Protein AF-A0A484MNQ0-F1 (afdb_monomer)

Sequence (254 aa):
MGDMEEGANVQRPPLLRGHNYNFWKGRMRAFLKSLGGGVWRSVETGWTEPRKYSDDLTTSRIKPFEEYSRTEVTAAEFNDKALNAIFGAVDSTQYKLISNCDNAKEAWDILEVTHEGDEKAARLNEPIPENKLVLKVLRSLPKEYEMDVKAIRRSHNIKNMTLDALMGILESIELDMVEDNKRRKPDKQIAFPSTEVEDDGEHDWSLDEDFQEQLSLFTRQFKKQWIQKRSNQRHEGTSKGLPSKDAKYKETHR

Radius of gyration: 35.86 Å; Cα contacts (8 Å, |Δi|>4): 147; chains: 1; bounding box: 82×78×106 Å

Structure (mmCIF, N/CA/C/O backbone):
data_AF-A0A484MNQ0-F1
#
_entry.id   AF-A0A484MNQ0-F1
#
loop_
_atom_site.group_PDB
_atom_site.id
_atom_site.type_symbol
_atom_site.label_atom_id
_atom_site.label_alt_id
_atom_site.label_comp_id
_atom_site.label_asym_id
_atom_site.label_entity_id
_atom_site.label_seq_id
_atom_site.pdbx_PDB_ins_code
_atom_site.Cartn_x
_atom_site.Cartn_y
_atom_site.Cartn_z
_atom_site.occupancy
_atom_site.B_iso_or_equiv
_atom_site.auth_seq_id
_atom_site.auth_comp_id
_atom_site.auth_asym_id
_atom_site.auth_atom_id
_atom_site.pdbx_PDB_model_num
ATOM 1 N N . MET A 1 1 ? 0.602 23.975 -19.319 1.00 36.00 1 ME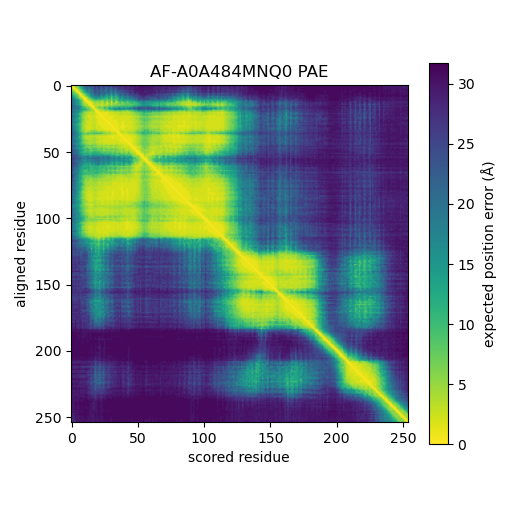T A N 1
ATOM 2 C CA . MET A 1 1 ? 0.038 24.255 -17.984 1.00 36.00 1 MET A CA 1
ATOM 3 C C . MET A 1 1 ? 0.804 23.374 -17.027 1.00 36.00 1 MET A C 1
ATOM 5 O O . MET A 1 1 ? 0.716 22.167 -17.170 1.00 36.00 1 MET A O 1
ATOM 9 N N . GLY A 1 2 ? 1.684 23.968 -16.221 1.00 35.06 2 GLY A N 1
ATOM 10 C CA . GLY A 1 2 ? 2.485 23.218 -15.257 1.00 35.06 2 GLY A CA 1
ATOM 11 C C . GLY A 1 2 ? 1.592 22.752 -14.118 1.00 35.06 2 GLY A C 1
ATOM 12 O O . GLY A 1 2 ? 0.843 23.563 -13.571 1.00 35.06 2 GLY A O 1
ATOM 13 N N . ASP A 1 3 ? 1.652 21.460 -13.811 1.00 39.12 3 ASP A N 1
ATOM 14 C CA . ASP A 1 3 ? 1.013 20.889 -12.634 1.00 39.12 3 ASP A CA 1
ATOM 15 C C . ASP A 1 3 ? 1.635 21.539 -11.397 1.00 39.12 3 ASP A C 1
ATOM 17 O O . ASP A 1 3 ? 2.820 21.375 -11.103 1.00 39.12 3 ASP A O 1
ATOM 21 N N . MET A 1 4 ? 0.839 22.378 -10.738 1.00 43.62 4 MET A N 1
ATOM 22 C CA . MET A 1 4 ? 1.216 23.082 -9.524 1.00 43.62 4 MET A CA 1
ATOM 23 C C . MET A 1 4 ? 1.512 22.061 -8.424 1.00 43.62 4 MET A C 1
ATOM 25 O O . MET A 1 4 ? 0.668 21.222 -8.108 1.00 43.62 4 MET A O 1
ATOM 29 N N . GLU A 1 5 ? 2.699 22.169 -7.824 1.00 50.16 5 GLU A N 1
ATOM 30 C CA . GLU A 1 5 ? 2.996 21.610 -6.507 1.00 50.16 5 GLU A CA 1
ATOM 31 C C . GLU A 1 5 ? 1.992 22.182 -5.499 1.00 50.16 5 GLU A C 1
ATOM 33 O O . GLU A 1 5 ? 2.168 23.264 -4.938 1.00 50.16 5 GLU A O 1
ATOM 38 N N . GLU A 1 6 ? 0.889 21.467 -5.299 1.00 44.41 6 GLU A N 1
ATOM 39 C CA . GLU A 1 6 ? -0.086 21.796 -4.274 1.00 44.41 6 GLU A CA 1
ATOM 40 C C . GLU A 1 6 ? 0.532 21.454 -2.911 1.00 44.41 6 GLU A C 1
ATOM 42 O O . GLU A 1 6 ? 0.808 20.292 -2.584 1.00 44.41 6 GLU A O 1
ATOM 47 N N . GLY A 1 7 ? 0.813 22.498 -2.128 1.00 44.81 7 GLY A N 1
ATOM 48 C CA . GLY A 1 7 ? 1.320 22.382 -0.766 1.00 44.81 7 GLY A CA 1
ATOM 49 C C . GLY A 1 7 ? 0.477 21.402 0.051 1.00 44.81 7 GLY A C 1
ATOM 50 O O . GLY A 1 7 ? -0.751 21.398 -0.021 1.00 44.81 7 GLY A O 1
ATOM 51 N N . ALA A 1 8 ? 1.150 20.542 0.818 1.00 48.88 8 ALA A N 1
ATOM 52 C CA . ALA A 1 8 ? 0.527 19.487 1.605 1.00 48.88 8 ALA A CA 1
ATOM 53 C C . ALA A 1 8 ? -0.580 20.042 2.518 1.00 48.88 8 ALA A C 1
ATOM 55 O O . ALA A 1 8 ? -0.296 20.641 3.554 1.00 48.88 8 ALA A O 1
ATOM 56 N N . ASN A 1 9 ? -1.845 19.821 2.156 1.00 53.34 9 ASN A N 1
ATOM 57 C CA . ASN A 1 9 ? -2.961 20.118 3.040 1.00 53.34 9 ASN A CA 1
ATOM 58 C C . ASN A 1 9 ? -2.885 19.181 4.255 1.00 53.34 9 ASN A C 1
ATOM 60 O O . ASN A 1 9 ? -3.178 17.994 4.157 1.00 53.34 9 ASN A O 1
ATOM 64 N N . VAL A 1 10 ? -2.468 19.720 5.401 1.00 55.12 10 VAL A N 1
ATOM 65 C CA . VAL A 1 10 ? -2.276 18.977 6.659 1.00 55.12 10 VAL A CA 1
ATOM 66 C C . VAL A 1 10 ? -3.588 18.510 7.295 1.00 55.12 10 VAL A C 1
ATOM 68 O O . VAL A 1 10 ? -3.555 17.760 8.266 1.00 55.12 10 VAL A O 1
ATOM 71 N N . GLN A 1 11 ? -4.737 18.954 6.778 1.00 60.47 11 GLN A N 1
ATOM 72 C CA . GLN A 1 11 ? -6.053 18.622 7.323 1.00 60.47 11 GLN A CA 1
ATOM 73 C C . GLN A 1 11 ? -6.787 17.529 6.548 1.00 60.47 11 GLN A C 1
ATOM 75 O O . GLN A 1 11 ? -7.779 17.006 7.051 1.00 60.47 11 GLN A O 1
ATOM 80 N N . ARG A 1 12 ? -6.332 17.173 5.341 1.00 71.06 12 ARG A N 1
ATOM 81 C CA . ARG A 1 12 ? -6.981 16.142 4.525 1.00 71.06 12 ARG A CA 1
ATOM 82 C C . ARG A 1 12 ? -6.056 14.946 4.317 1.00 71.06 12 ARG A C 1
ATOM 84 O O . ARG A 1 12 ? -4.880 15.150 4.008 1.00 71.06 12 ARG A O 1
ATOM 91 N N . PRO A 1 13 ? -6.572 13.712 4.446 1.00 78.25 13 PRO A N 1
ATOM 92 C CA . PRO A 1 13 ? -5.785 12.529 4.145 1.00 78.25 13 PRO A CA 1
ATOM 93 C C . PRO A 1 13 ? -5.299 12.565 2.683 1.00 78.25 13 PRO A C 1
ATOM 95 O O . PRO A 1 13 ? -6.057 12.973 1.797 1.00 78.25 13 PRO A O 1
ATOM 98 N N . PRO A 1 14 ? -4.039 12.176 2.401 1.00 82.19 14 PRO A N 1
ATOM 99 C CA . PRO A 1 14 ? -3.541 12.110 1.032 1.00 82.19 14 PRO A CA 1
ATOM 100 C C . PRO A 1 14 ? -4.343 11.072 0.246 1.00 82.19 14 PRO A C 1
ATOM 102 O O . PRO A 1 14 ? -4.551 9.966 0.732 1.00 82.19 14 PRO A O 1
ATOM 105 N N . LEU A 1 15 ? -4.766 11.407 -0.972 1.00 85.25 15 LEU A N 1
ATOM 106 C CA . LEU A 1 15 ? -5.495 10.465 -1.819 1.00 85.25 15 LEU A CA 1
ATOM 107 C C . LEU A 1 15 ? -4.543 9.433 -2.437 1.00 85.25 15 LEU A C 1
ATOM 109 O O . LEU A 1 15 ? -3.526 9.799 -3.032 1.00 85.25 15 LEU A O 1
ATOM 113 N N . LEU A 1 16 ? -4.892 8.155 -2.334 1.00 83.44 16 LEU A N 1
ATOM 114 C CA . LEU A 1 16 ? -4.180 7.044 -2.947 1.00 83.44 16 LEU A CA 1
ATOM 115 C C . LEU A 1 16 ? -4.517 6.993 -4.440 1.00 83.44 16 LEU A C 1
ATOM 117 O O . LEU A 1 16 ? -5.532 6.447 -4.872 1.00 83.44 16 LEU A O 1
ATOM 121 N N . ARG A 1 17 ? -3.663 7.630 -5.247 1.00 71.00 17 ARG A N 1
ATOM 122 C CA . ARG A 1 17 ? -3.789 7.666 -6.708 1.00 71.00 17 ARG A CA 1
ATOM 123 C C . ARG A 1 17 ? -2.740 6.768 -7.363 1.00 71.00 17 ARG A C 1
ATOM 125 O O . ARG A 1 17 ? -1.565 7.120 -7.408 1.00 71.00 17 ARG A O 1
ATOM 132 N N . GLY A 1 18 ? -3.192 5.655 -7.937 1.00 68.25 18 GLY A N 1
ATOM 133 C CA . GLY A 1 18 ? -2.418 4.841 -8.876 1.00 68.25 18 GLY A CA 1
ATOM 134 C C . GLY A 1 18 ? -1.113 4.254 -8.321 1.00 68.25 18 GLY A C 1
ATOM 135 O O . GLY A 1 18 ? -1.046 3.780 -7.194 1.00 68.25 18 GLY A O 1
ATOM 136 N N . HIS A 1 19 ? -0.072 4.272 -9.155 1.00 65.38 19 HIS A N 1
ATOM 137 C CA . HIS A 1 19 ? 1.173 3.497 -9.045 1.00 65.38 19 HIS A CA 1
ATOM 138 C C . HIS A 1 19 ? 2.223 4.068 -8.069 1.00 65.38 19 HIS A C 1
ATOM 140 O O . HIS A 1 19 ? 3.414 3.831 -8.239 1.00 65.38 19 HIS A O 1
ATOM 146 N N . ASN A 1 20 ? 1.813 4.825 -7.045 1.00 79.06 20 ASN A N 1
ATOM 147 C CA . ASN A 1 20 ? 2.742 5.435 -6.086 1.00 79.06 20 ASN A CA 1
ATOM 148 C C . ASN A 1 20 ? 2.367 5.140 -4.626 1.00 79.06 20 ASN A C 1
ATOM 150 O O . ASN A 1 20 ? 2.320 6.035 -3.773 1.00 79.06 20 ASN A O 1
ATOM 154 N N . TYR A 1 21 ? 2.082 3.867 -4.348 1.00 85.00 21 TYR A N 1
ATOM 155 C CA . TYR A 1 21 ? 1.668 3.410 -3.027 1.00 85.00 21 TYR A CA 1
ATOM 156 C C . TYR A 1 21 ? 2.718 3.720 -1.958 1.00 85.00 21 TYR A C 1
ATOM 158 O O . TYR A 1 21 ? 2.367 4.265 -0.919 1.00 85.00 21 TYR A O 1
ATOM 166 N N . ASN A 1 22 ? 4.011 3.501 -2.222 1.00 85.31 22 ASN A N 1
ATOM 167 C CA . ASN A 1 22 ? 5.079 3.825 -1.263 1.00 85.31 22 ASN A CA 1
ATOM 168 C C . ASN A 1 22 ? 5.103 5.302 -0.826 1.00 85.31 22 ASN A C 1
ATOM 170 O O . ASN A 1 22 ? 5.268 5.607 0.360 1.00 85.31 22 ASN A O 1
ATOM 174 N N . PHE A 1 23 ? 4.911 6.235 -1.762 1.00 84.75 23 PHE A N 1
ATOM 175 C CA . PHE A 1 23 ? 4.846 7.661 -1.437 1.00 84.75 23 PHE A CA 1
ATOM 176 C C . PHE A 1 23 ? 3.588 8.000 -0.637 1.00 84.75 23 PHE A C 1
ATOM 178 O O . PHE A 1 23 ? 3.664 8.713 0.369 1.00 84.75 23 PHE A O 1
ATOM 185 N N . TRP A 1 24 ? 2.437 7.460 -1.052 1.00 90.69 24 TRP A N 1
ATOM 186 C CA . TRP A 1 24 ? 1.189 7.607 -0.309 1.00 90.69 24 TRP A CA 1
ATOM 187 C C . TRP A 1 24 ? 1.321 7.051 1.112 1.00 90.69 24 TRP A C 1
ATOM 189 O O . TRP A 1 24 ? 0.995 7.753 2.064 1.00 90.69 24 TRP A O 1
ATOM 199 N N . LYS A 1 25 ? 1.897 5.857 1.271 1.00 90.69 25 LYS A N 1
ATOM 200 C CA . LYS A 1 25 ? 2.130 5.170 2.547 1.00 90.69 25 LYS A CA 1
ATOM 201 C C . LYS A 1 25 ? 2.930 6.043 3.508 1.00 90.69 25 LYS A C 1
ATOM 203 O O . LYS A 1 25 ? 2.549 6.214 4.667 1.00 90.69 25 LYS A O 1
ATOM 208 N N . GLY A 1 26 ? 4.012 6.655 3.020 1.00 90.25 26 GLY A N 1
ATOM 209 C CA . GLY A 1 26 ? 4.829 7.585 3.799 1.00 90.25 26 GLY A CA 1
ATOM 210 C C . GLY A 1 26 ? 4.044 8.809 4.280 1.00 90.25 26 GLY A C 1
ATOM 211 O O . GLY A 1 26 ? 4.101 9.159 5.463 1.00 90.25 26 GLY A O 1
ATOM 212 N N . ARG A 1 27 ? 3.264 9.437 3.389 1.00 91.00 27 ARG A N 1
ATOM 213 C CA . ARG A 1 27 ? 2.448 10.617 3.726 1.00 91.00 27 ARG A CA 1
ATOM 214 C C . ARG A 1 27 ? 1.275 10.280 4.636 1.00 91.00 27 ARG A C 1
ATOM 216 O O . ARG A 1 27 ? 1.010 11.025 5.575 1.00 91.00 27 ARG A O 1
ATOM 223 N N . MET A 1 28 ? 0.604 9.159 4.395 1.00 93.12 28 MET A N 1
ATOM 224 C CA . MET A 1 28 ? -0.509 8.697 5.212 1.00 93.12 28 MET A CA 1
ATOM 225 C C . MET A 1 28 ? -0.046 8.379 6.630 1.00 93.12 28 MET A C 1
ATOM 227 O O . MET A 1 28 ? -0.654 8.822 7.598 1.00 93.12 28 MET A O 1
ATOM 231 N N . ARG A 1 29 ? 1.100 7.705 6.774 1.00 92.81 29 ARG A N 1
ATOM 232 C CA . ARG A 1 29 ? 1.713 7.466 8.083 1.00 92.81 29 ARG A CA 1
ATOM 233 C C . ARG A 1 29 ? 1.997 8.768 8.833 1.00 92.81 29 ARG A C 1
ATOM 235 O O . ARG A 1 29 ? 1.755 8.844 10.035 1.00 92.81 29 ARG A O 1
ATOM 242 N N . ALA A 1 30 ? 2.527 9.784 8.152 1.00 91.12 30 ALA A N 1
ATOM 243 C CA . ALA A 1 30 ? 2.771 11.089 8.763 1.00 91.12 30 ALA A CA 1
ATOM 244 C C . ALA A 1 30 ? 1.461 11.770 9.202 1.00 91.12 30 ALA A C 1
ATOM 246 O O . ALA A 1 30 ? 1.395 12.294 10.312 1.00 91.12 30 ALA A O 1
ATOM 247 N N . PHE A 1 31 ? 0.417 11.691 8.373 1.00 91.81 31 PHE A N 1
ATOM 248 C CA . PHE A 1 31 ? -0.915 12.222 8.669 1.00 91.81 31 PHE A CA 1
ATOM 249 C C . PHE A 1 31 ? -1.577 11.519 9.867 1.00 91.81 31 PHE A C 1
ATOM 251 O O . PHE A 1 31 ? -2.026 12.168 10.805 1.00 91.81 31 PHE A O 1
ATOM 258 N N . LEU A 1 32 ? -1.565 10.185 9.918 1.00 93.12 32 LEU A N 1
ATOM 259 C CA . LEU A 1 32 ? -2.114 9.431 11.052 1.00 93.12 32 LEU A CA 1
ATOM 260 C C . LEU A 1 32 ? -1.386 9.756 12.362 1.00 93.12 32 LEU A C 1
ATOM 262 O O . LEU A 1 32 ? -2.015 9.897 13.408 1.00 93.12 32 LEU A O 1
ATOM 266 N N . LYS A 1 33 ? -0.061 9.946 12.311 1.00 91.75 33 LYS A N 1
ATOM 267 C CA . LYS A 1 33 ? 0.720 10.387 13.475 1.00 91.75 33 LYS A CA 1
ATOM 268 C C . LYS A 1 33 ? 0.359 11.803 13.927 1.00 91.75 33 LYS A C 1
ATOM 270 O O . LYS A 1 33 ? 0.401 12.056 15.130 1.00 91.75 33 LYS A O 1
ATOM 275 N N . SER A 1 34 ? -0.003 12.708 13.013 1.00 91.69 34 SER A N 1
ATOM 276 C CA . SER A 1 34 ? -0.433 14.063 13.382 1.00 91.69 34 SER A CA 1
ATOM 277 C C . SER A 1 34 ? -1.840 14.102 13.986 1.00 91.69 34 SER A C 1
ATOM 279 O O . SER A 1 34 ? -2.126 15.008 14.762 1.00 91.69 34 SER A O 1
ATOM 281 N N . LEU A 1 35 ? -2.695 13.112 13.701 1.00 89.38 35 LEU A N 1
ATOM 282 C CA . LEU A 1 35 ? -4.009 12.955 14.344 1.00 89.38 35 LEU A CA 1
ATOM 283 C C . LEU A 1 35 ? -3.927 12.443 15.795 1.00 89.38 35 LEU A C 1
ATOM 285 O O . LEU A 1 35 ? -4.877 12.606 16.563 1.00 89.38 35 LEU A O 1
ATOM 289 N N . GLY A 1 36 ? -2.802 11.837 16.183 1.00 89.69 36 GLY A N 1
ATOM 290 C CA . GLY A 1 36 ? -2.518 11.420 17.554 1.00 89.69 36 GLY A CA 1
ATOM 291 C C . GLY A 1 36 ? -1.616 10.190 17.622 1.00 89.69 36 GLY A C 1
ATOM 292 O O . GLY A 1 36 ? -1.721 9.274 16.809 1.00 89.69 36 GLY A O 1
ATOM 293 N N . GLY A 1 37 ? -0.751 10.121 18.639 1.00 85.31 37 GLY A N 1
ATOM 294 C CA . GLY A 1 37 ? 0.197 9.008 18.794 1.00 85.31 37 GLY A CA 1
ATOM 295 C C . GLY A 1 37 ? -0.465 7.626 18.887 1.00 85.31 37 GLY A C 1
ATOM 296 O O . GLY A 1 37 ? 0.104 6.641 18.420 1.00 85.31 37 GLY A O 1
ATOM 297 N N . GLY A 1 38 ? -1.684 7.556 19.434 1.00 89.56 38 GLY A N 1
ATOM 298 C CA . GLY A 1 38 ? -2.468 6.323 19.505 1.00 89.56 38 GLY A CA 1
ATOM 299 C C . GLY A 1 38 ? -3.152 5.915 18.196 1.00 89.56 38 GLY A C 1
ATOM 300 O O . GLY A 1 38 ? -3.419 4.734 18.011 1.00 89.56 38 GLY A O 1
ATOM 301 N N . VAL A 1 39 ? -3.363 6.853 17.264 1.00 94.12 39 VAL A N 1
ATOM 302 C CA . VAL A 1 39 ? -4.021 6.608 15.966 1.00 94.12 39 VAL A CA 1
ATOM 303 C C . VAL A 1 39 ? -3.115 5.801 15.037 1.00 94.12 39 VAL A C 1
ATOM 305 O O . VAL A 1 39 ? -3.539 4.825 14.441 1.00 94.12 39 VAL A O 1
ATOM 308 N N . TRP A 1 40 ? -1.829 6.147 14.933 1.00 94.81 40 TRP A N 1
ATOM 309 C CA . TRP A 1 40 ? -0.890 5.300 14.183 1.00 94.81 40 TRP A CA 1
ATOM 310 C C . TRP A 1 40 ? -0.653 3.955 14.886 1.00 94.81 40 TRP A C 1
ATOM 312 O O . TRP A 1 40 ? -0.489 2.928 14.232 1.00 94.81 40 TRP A O 1
ATOM 322 N N . ARG A 1 41 ? -0.666 3.944 16.227 1.00 92.94 41 ARG A N 1
ATOM 323 C CA . ARG A 1 41 ? -0.464 2.713 16.997 1.00 92.94 41 ARG A CA 1
ATOM 324 C C . ARG A 1 41 ? -1.581 1.696 16.756 1.00 92.94 41 ARG A C 1
ATOM 326 O O . ARG A 1 41 ? -1.259 0.519 16.657 1.00 92.94 41 ARG A O 1
ATOM 333 N N . SER A 1 42 ? -2.839 2.128 16.629 1.00 93.94 42 SER A N 1
ATOM 334 C CA . SER A 1 42 ? -3.963 1.226 16.334 1.00 93.94 42 SER A CA 1
ATOM 335 C C . SER A 1 42 ? -3.818 0.545 14.970 1.00 93.94 42 SER A C 1
ATOM 337 O O . SER A 1 42 ? -4.158 -0.626 14.854 1.00 93.94 42 SER A O 1
ATOM 339 N N . VAL A 1 43 ? -3.221 1.212 13.977 1.00 94.44 43 VAL A N 1
ATOM 340 C CA . VAL A 1 43 ? -2.887 0.598 12.678 1.00 94.44 43 VAL A CA 1
ATOM 341 C C . VAL A 1 43 ? -1.769 -0.444 12.814 1.00 94.44 43 VAL A C 1
ATOM 343 O O . VAL A 1 43 ? -1.825 -1.491 12.184 1.00 94.44 43 VAL A O 1
ATOM 346 N N . GLU A 1 44 ? -0.765 -0.216 13.668 1.00 91.56 44 GLU A N 1
ATOM 347 C CA . GLU A 1 44 ? 0.336 -1.175 13.866 1.00 91.56 44 GLU A CA 1
ATOM 348 C C . GLU A 1 44 ? -0.087 -2.407 14.683 1.00 91.56 44 GLU A C 1
ATOM 350 O O . GLU A 1 44 ? 0.223 -3.550 14.328 1.00 91.56 44 GLU A O 1
ATOM 355 N N . THR A 1 45 ? -0.772 -2.198 15.808 1.00 91.31 45 THR A N 1
ATOM 356 C CA . THR A 1 45 ? -1.133 -3.284 16.732 1.00 91.31 45 THR A CA 1
ATOM 357 C C . THR A 1 45 ? -2.447 -3.950 16.359 1.00 91.31 45 THR A C 1
ATOM 359 O O . THR A 1 45 ? -2.619 -5.135 16.631 1.00 91.31 45 THR A O 1
ATOM 362 N N . GLY A 1 46 ? -3.332 -3.221 15.684 1.00 89.75 46 GLY A N 1
ATOM 363 C CA . GLY A 1 46 ? -4.729 -3.586 15.520 1.00 89.75 46 GLY A CA 1
ATOM 364 C C . GLY A 1 46 ? -5.537 -3.186 16.745 1.00 89.75 46 GLY A C 1
ATOM 365 O O . GLY A 1 46 ? -5.020 -3.127 17.866 1.00 89.75 46 GLY A O 1
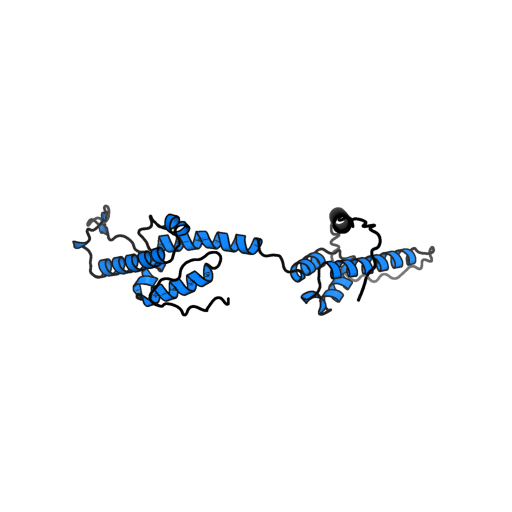ATOM 366 N N . TRP A 1 47 ? -6.812 -2.909 16.513 1.00 93.38 47 TRP A N 1
ATOM 367 C CA . TRP A 1 47 ? -7.808 -2.819 17.567 1.00 93.38 47 TRP A CA 1
ATOM 368 C C . TRP A 1 47 ? -8.598 -4.122 17.641 1.00 93.38 47 TRP A C 1
ATOM 370 O O . TRP A 1 47 ? -8.861 -4.767 16.627 1.00 93.38 47 TRP A O 1
ATOM 380 N N . THR A 1 48 ? -8.962 -4.510 18.858 1.00 88.38 48 THR A N 1
ATOM 381 C CA . THR A 1 48 ? -9.813 -5.668 19.113 1.00 88.38 48 THR A CA 1
ATOM 382 C C . THR A 1 48 ? -10.967 -5.243 19.991 1.00 88.38 48 THR A C 1
ATOM 384 O O . THR A 1 48 ? -10.757 -4.555 20.994 1.00 88.38 48 THR A O 1
ATOM 387 N N . GLU A 1 49 ? -12.158 -5.709 19.646 1.00 87.62 49 GLU A N 1
ATOM 388 C CA . GLU A 1 49 ? -13.361 -5.429 20.409 1.00 87.62 49 GLU A CA 1
ATOM 389 C C . GLU A 1 49 ? -13.220 -5.913 21.867 1.00 87.62 49 GLU A C 1
ATOM 391 O O . GLU A 1 49 ? -12.901 -7.088 22.098 1.00 87.62 49 GLU A O 1
ATOM 396 N N . PRO A 1 50 ? -13.419 -5.026 22.863 1.00 90.06 50 PRO A N 1
ATOM 397 C CA . PRO A 1 50 ? -13.342 -5.378 24.273 1.00 90.06 50 PRO A CA 1
ATOM 398 C C . PRO A 1 50 ? -14.261 -6.541 24.655 1.00 90.06 50 PRO A C 1
ATOM 400 O O . PRO A 1 50 ? -15.457 -6.559 24.356 1.00 90.06 50 PRO A O 1
ATOM 403 N N . ARG A 1 51 ? -13.701 -7.515 25.379 1.00 90.06 51 ARG A N 1
ATOM 404 C CA . ARG A 1 51 ? -14.416 -8.714 25.830 1.00 90.06 51 ARG A CA 1
ATOM 405 C C . ARG A 1 51 ? -14.364 -8.861 27.335 1.00 90.06 51 ARG A C 1
ATOM 407 O O . ARG A 1 51 ? -13.354 -8.581 27.976 1.00 90.06 51 ARG A O 1
ATOM 414 N N . LYS A 1 52 ? -15.465 -9.363 27.883 1.00 85.25 52 LYS A N 1
ATOM 415 C CA . LYS A 1 52 ? -15.562 -9.782 29.276 1.00 85.25 52 LYS A CA 1
ATOM 416 C C . LYS A 1 52 ? -15.523 -11.299 29.332 1.00 85.25 52 LYS A C 1
ATOM 418 O O . LYS A 1 52 ? -16.280 -11.957 28.617 1.00 85.25 52 LYS A O 1
ATOM 423 N N . TYR A 1 53 ? -14.649 -11.824 30.176 1.00 86.31 53 TYR A N 1
ATOM 424 C CA . TYR A 1 53 ? -14.507 -13.254 30.417 1.00 86.31 53 TYR A CA 1
ATOM 425 C C . TYR A 1 53 ? -15.255 -13.638 31.692 1.00 86.31 53 TYR A C 1
ATOM 427 O O . TYR A 1 53 ? -15.367 -12.824 32.612 1.00 86.31 53 TYR A O 1
ATOM 435 N N . SER A 1 54 ? -15.799 -14.851 31.721 1.00 82.69 54 SER A N 1
ATOM 436 C CA . SER A 1 54 ? -16.296 -15.474 32.948 1.00 82.69 54 SER A CA 1
ATOM 437 C C . SER A 1 54 ? -15.147 -15.737 33.929 1.00 82.69 54 SER A C 1
ATOM 439 O O . SER A 1 54 ? -13.983 -15.777 33.528 1.00 82.69 54 SER A O 1
ATOM 441 N N . ASP A 1 55 ? -15.465 -15.925 35.213 1.00 79.38 55 ASP A N 1
ATOM 442 C CA . ASP A 1 55 ? -14.465 -16.147 36.273 1.00 79.38 55 ASP A CA 1
ATOM 443 C C . ASP A 1 55 ? -13.581 -17.384 36.015 1.00 79.38 55 ASP A C 1
ATOM 445 O O . ASP A 1 55 ? -12.432 -17.437 36.448 1.00 79.38 55 ASP A O 1
ATOM 449 N N . ASP A 1 56 ? -14.099 -18.364 35.273 1.00 81.56 56 ASP A N 1
ATOM 450 C CA . ASP A 1 56 ? -13.401 -19.577 34.840 1.00 81.56 56 ASP A CA 1
ATOM 451 C C . ASP A 1 56 ? -12.680 -19.432 33.480 1.00 81.56 56 ASP A C 1
ATOM 453 O O . ASP A 1 56 ? -12.073 -20.391 33.008 1.00 81.56 56 ASP A O 1
ATOM 457 N N . LEU A 1 57 ? -12.738 -18.252 32.844 1.00 79.81 57 LEU A N 1
ATOM 458 C CA . LEU A 1 57 ? -12.163 -17.918 31.528 1.00 79.81 57 LEU A CA 1
ATOM 459 C C . LEU A 1 57 ? -12.650 -18.789 30.351 1.00 79.81 57 LEU A C 1
ATOM 461 O O . LEU A 1 57 ? -12.114 -18.679 29.248 1.00 79.81 57 LEU A O 1
ATOM 465 N N . THR A 1 58 ? -13.674 -19.626 30.541 1.00 74.62 58 THR A N 1
ATOM 466 C CA . THR A 1 58 ? -14.153 -20.559 29.504 1.00 74.62 58 THR A CA 1
ATOM 467 C C . THR A 1 58 ? -15.063 -19.891 28.480 1.00 74.62 58 THR A C 1
ATOM 469 O O . THR A 1 58 ? -15.119 -20.311 27.325 1.00 74.62 58 THR A O 1
ATOM 472 N N . THR A 1 59 ? -15.770 -18.835 28.887 1.00 78.06 59 THR A N 1
ATOM 473 C CA . THR A 1 59 ? -16.758 -18.149 28.058 1.00 78.06 59 THR A CA 1
ATOM 474 C C . THR A 1 59 ? -16.443 -16.659 28.004 1.00 78.06 59 THR A C 1
ATOM 476 O O . THR A 1 59 ? -16.114 -16.035 29.012 1.00 78.06 59 THR A O 1
ATOM 479 N N . SER A 1 60 ? -16.552 -16.062 26.815 1.00 86.31 60 SER A N 1
ATOM 480 C CA . SER A 1 60 ? -16.411 -14.614 26.638 1.00 86.31 60 SER A CA 1
ATOM 481 C C . SER A 1 60 ? -17.646 -14.028 25.975 1.00 86.31 60 SER A C 1
ATOM 483 O O . SER A 1 60 ? -18.256 -14.661 25.112 1.00 86.31 60 SER A O 1
ATOM 485 N N . ARG A 1 61 ? -17.999 -12.804 26.366 1.00 88.31 61 ARG A N 1
ATOM 486 C CA . ARG A 1 61 ? -18.993 -11.985 25.668 1.00 88.31 61 ARG A CA 1
ATOM 487 C C . ARG A 1 61 ? -18.374 -10.665 25.237 1.00 88.31 61 ARG A C 1
ATOM 489 O O . ARG A 1 61 ? -17.497 -10.137 25.927 1.00 88.31 61 ARG A O 1
ATOM 496 N N . ILE A 1 62 ? -18.866 -10.126 24.127 1.00 87.62 62 ILE A N 1
ATOM 497 C CA . ILE A 1 62 ? -18.571 -8.752 23.726 1.00 87.62 62 ILE A CA 1
ATOM 498 C C . ILE A 1 62 ? -19.124 -7.825 24.802 1.00 87.62 62 ILE A C 1
ATOM 500 O O . ILE A 1 62 ? -20.233 -8.007 25.314 1.00 87.62 62 ILE A O 1
ATOM 504 N N . LYS A 1 63 ? -18.290 -6.881 25.207 1.00 87.81 63 LYS A N 1
ATOM 505 C CA . LYS A 1 63 ? -18.625 -5.905 26.225 1.00 87.81 63 LYS A CA 1
ATOM 506 C C . LYS A 1 63 ? -19.478 -4.806 25.570 1.00 87.81 63 LYS A C 1
ATOM 508 O O . LYS A 1 63 ? -19.135 -4.375 24.476 1.00 87.81 63 LYS A O 1
ATOM 513 N N . PRO A 1 64 ? -20.587 -4.354 26.175 1.00 87.88 64 PRO A N 1
ATOM 514 C CA . PRO A 1 64 ? -21.286 -3.175 25.676 1.00 87.88 64 PRO A CA 1
ATOM 515 C C . PRO A 1 64 ? -20.455 -1.918 25.970 1.00 87.88 64 PRO A C 1
ATOM 517 O O . PRO A 1 64 ? -19.664 -1.904 26.921 1.00 87.88 64 PRO A O 1
ATOM 520 N N . PHE A 1 65 ? -20.638 -0.868 25.167 1.00 83.69 65 PHE A N 1
ATOM 521 C CA . PHE A 1 65 ? -19.848 0.366 25.246 1.00 83.69 65 PHE A CA 1
ATOM 522 C C . PHE A 1 65 ? -19.862 0.992 26.651 1.00 83.69 65 PHE A C 1
ATOM 524 O O . PHE A 1 65 ? -18.840 1.476 27.127 1.00 83.69 65 PHE A O 1
ATOM 531 N N . GLU A 1 66 ? -20.987 0.914 27.362 1.00 89.12 66 GLU A N 1
ATOM 532 C CA . GLU A 1 66 ? -21.167 1.461 28.711 1.00 89.12 66 GLU A CA 1
ATOM 533 C C . GLU A 1 66 ? -20.264 0.799 29.756 1.00 89.12 66 GLU A C 1
ATOM 535 O O . GLU A 1 66 ? -19.937 1.409 30.773 1.00 89.12 66 GLU A O 1
ATOM 540 N N . GLU A 1 67 ? -19.853 -0.451 29.529 1.00 88.38 67 GLU A N 1
ATOM 541 C CA . GLU A 1 67 ? -18.943 -1.139 30.438 1.00 88.38 67 GLU A CA 1
ATOM 542 C C . GLU A 1 67 ? -17.470 -0.773 30.140 1.00 88.38 67 GLU A C 1
ATOM 544 O O . GLU A 1 67 ? -16.594 -1.131 30.936 1.00 88.38 67 GLU A O 1
ATOM 549 N N . TYR A 1 68 ? -17.149 -0.124 29.008 1.00 89.50 68 TYR A N 1
ATOM 550 C CA . TYR A 1 68 ? -15.765 0.100 28.575 1.00 89.50 68 TYR A CA 1
ATOM 551 C C . TYR A 1 68 ? -14.977 0.904 29.613 1.00 89.50 68 TYR A C 1
ATOM 553 O O . TYR A 1 68 ? -15.401 1.936 30.129 1.00 89.50 68 TYR A O 1
ATOM 561 N N . SER A 1 69 ? -13.769 0.432 29.899 1.00 91.06 69 SER A N 1
ATOM 562 C CA . SER A 1 69 ? -12.783 1.205 30.640 1.00 91.06 69 SER A CA 1
ATOM 563 C C . SER A 1 69 ? -12.330 2.401 29.805 1.00 91.06 69 SER A C 1
ATOM 565 O O . SER A 1 69 ? -12.357 2.383 28.574 1.00 91.06 69 SER A O 1
ATOM 567 N N . ARG A 1 70 ? -11.821 3.439 30.470 1.00 88.94 70 ARG A N 1
ATOM 568 C CA . ARG A 1 70 ? -11.318 4.640 29.789 1.00 88.94 70 ARG A CA 1
ATOM 569 C C . ARG A 1 70 ? -10.257 4.325 28.726 1.00 88.94 70 ARG A C 1
ATOM 571 O O . ARG A 1 70 ? -10.214 4.982 27.690 1.00 88.94 70 ARG A O 1
ATOM 578 N N . THR A 1 71 ? -9.414 3.323 28.969 1.00 89.88 71 THR A N 1
ATOM 579 C CA . THR A 1 71 ? -8.391 2.867 28.019 1.00 89.88 71 THR A CA 1
ATOM 580 C C . THR A 1 71 ? -8.991 2.152 26.811 1.00 89.88 71 THR A C 1
ATOM 582 O O . THR A 1 71 ? -8.528 2.384 25.700 1.00 89.88 71 THR A O 1
ATOM 585 N N . GLU A 1 72 ? -10.033 1.338 27.004 1.00 92.00 72 GLU A N 1
ATOM 586 C CA . GLU A 1 72 ? -10.751 0.654 25.916 1.00 92.00 72 GLU A CA 1
ATOM 587 C C . GLU A 1 72 ? -11.497 1.653 25.023 1.00 92.00 72 GLU A C 1
ATOM 589 O O . GLU A 1 72 ? -11.383 1.571 23.802 1.00 92.00 72 GLU A O 1
ATOM 594 N N . VAL A 1 73 ? -12.173 2.645 25.620 1.00 91.50 73 VAL A N 1
ATOM 595 C CA . VAL A 1 73 ? -12.811 3.749 24.877 1.00 91.50 73 VAL A CA 1
ATOM 596 C C . VAL A 1 73 ? -11.774 4.494 24.041 1.00 91.50 73 VAL A C 1
ATOM 598 O O . VAL A 1 73 ? -11.942 4.659 22.839 1.00 91.50 73 VAL A O 1
ATOM 601 N N . THR A 1 74 ? -10.657 4.881 24.659 1.00 92.31 74 THR A N 1
ATOM 602 C CA . THR A 1 74 ? -9.590 5.621 23.970 1.00 92.31 74 THR A CA 1
ATOM 603 C C . THR A 1 74 ? -8.987 4.802 22.816 1.00 92.31 74 THR A C 1
ATOM 605 O O . THR A 1 74 ? -8.678 5.351 21.760 1.00 92.31 74 THR A O 1
ATOM 608 N N . ALA A 1 75 ? -8.830 3.483 22.984 1.00 92.44 75 ALA A N 1
ATOM 609 C CA . ALA A 1 75 ? -8.334 2.597 21.932 1.00 92.44 75 ALA A CA 1
ATOM 610 C C . ALA A 1 75 ? -9.318 2.471 20.756 1.00 92.44 75 ALA A C 1
ATOM 612 O O . ALA A 1 75 ? -8.877 2.508 19.607 1.00 92.44 75 ALA A O 1
ATOM 613 N N . ALA A 1 76 ? -10.622 2.365 21.034 1.00 92.75 76 ALA A N 1
ATOM 614 C CA . ALA A 1 76 ? -11.665 2.370 20.007 1.00 92.75 76 ALA A CA 1
ATOM 615 C C . ALA A 1 76 ? -11.679 3.701 19.238 1.00 92.75 76 ALA A C 1
ATOM 617 O O . ALA A 1 76 ? -11.583 3.706 18.016 1.00 92.75 76 ALA A O 1
ATOM 618 N N . GLU A 1 77 ? -11.625 4.839 19.938 1.00 93.62 77 GLU A N 1
ATOM 619 C CA . GLU A 1 77 ? -11.555 6.158 19.294 1.00 93.62 77 GLU A CA 1
ATOM 620 C C . GLU A 1 77 ? -10.334 6.312 18.372 1.00 93.62 77 GLU A C 1
ATOM 622 O O . GLU A 1 77 ? -10.406 6.962 17.326 1.00 93.62 77 GLU A O 1
ATOM 627 N N . PHE A 1 78 ? -9.181 5.757 18.758 1.00 95.00 78 PHE A N 1
ATOM 628 C CA . PHE A 1 78 ? -7.989 5.778 17.913 1.00 95.00 78 PHE A CA 1
ATOM 629 C C . PHE A 1 78 ? -8.128 4.893 16.676 1.00 95.00 78 PHE A C 1
ATOM 631 O O . PHE A 1 78 ? -7.624 5.270 15.616 1.00 95.00 78 PHE A O 1
ATOM 638 N N . ASN A 1 79 ? -8.792 3.742 16.793 1.00 95.44 79 ASN A N 1
ATOM 639 C CA . ASN A 1 79 ? -9.135 2.906 15.648 1.00 95.44 79 ASN A CA 1
ATOM 640 C C . ASN A 1 79 ? -10.066 3.647 14.687 1.00 95.44 79 ASN A C 1
ATOM 642 O O . ASN A 1 79 ? -9.731 3.785 13.516 1.00 95.44 79 ASN A O 1
ATOM 646 N N . ASP A 1 80 ? -11.158 4.216 15.194 1.00 94.75 80 ASP A N 1
ATOM 647 C CA . ASP A 1 80 ? -12.167 4.894 14.375 1.00 94.75 80 ASP A CA 1
ATOM 648 C C . ASP A 1 80 ? -11.579 6.103 13.639 1.00 94.75 80 ASP A C 1
ATOM 650 O O . ASP A 1 80 ? -11.835 6.317 12.452 1.00 94.75 80 ASP A O 1
ATOM 654 N N . LYS A 1 81 ? -10.711 6.874 14.310 1.00 94.69 81 LYS A N 1
ATOM 655 C CA . LYS A 1 81 ? -9.970 7.980 13.681 1.00 94.69 81 LYS A CA 1
ATOM 656 C C . LYS A 1 81 ? -9.054 7.495 12.562 1.00 94.69 81 LYS A C 1
ATOM 658 O O . LYS A 1 81 ? -8.984 8.149 11.521 1.00 94.69 81 LYS A O 1
ATOM 663 N N . ALA A 1 82 ? -8.347 6.385 12.772 1.00 95.56 82 ALA A N 1
ATOM 664 C CA . ALA A 1 82 ? -7.463 5.817 11.762 1.00 95.56 82 ALA A CA 1
ATOM 665 C C . ALA A 1 82 ? -8.259 5.278 10.567 1.00 95.56 82 ALA A C 1
ATOM 667 O O . ALA A 1 82 ? -7.942 5.603 9.425 1.00 95.56 82 ALA A O 1
ATOM 668 N N . LEU A 1 83 ? -9.325 4.525 10.831 1.00 94.38 83 LEU A N 1
ATOM 669 C CA . LEU A 1 83 ? -10.193 3.927 9.823 1.00 94.38 83 LEU A CA 1
ATOM 670 C C . LEU A 1 83 ? -10.861 5.003 8.959 1.00 94.38 83 LEU A C 1
ATOM 672 O O . LEU A 1 83 ? -10.776 4.955 7.736 1.00 94.38 83 LEU A O 1
ATOM 676 N N . ASN A 1 84 ? -11.419 6.044 9.584 1.00 93.88 84 ASN A N 1
ATOM 677 C CA . ASN A 1 84 ? -12.003 7.180 8.873 1.00 93.88 84 ASN A CA 1
ATOM 678 C C . ASN A 1 84 ? -10.968 7.924 8.010 1.00 93.88 84 ASN A C 1
ATOM 680 O O . ASN A 1 84 ? -11.260 8.311 6.878 1.00 93.88 84 ASN A O 1
ATOM 684 N N . ALA A 1 85 ? -9.744 8.108 8.515 1.00 93.62 85 ALA A N 1
ATOM 685 C CA . ALA A 1 85 ? -8.667 8.717 7.740 1.00 93.62 85 ALA A CA 1
ATOM 686 C C . ALA A 1 85 ? -8.279 7.863 6.524 1.00 93.62 85 ALA A C 1
ATOM 688 O O . ALA A 1 85 ? -8.102 8.418 5.443 1.00 93.62 85 ALA A O 1
ATOM 689 N N . ILE A 1 86 ? -8.188 6.537 6.680 1.00 93.56 86 ILE A N 1
ATOM 690 C CA . ILE A 1 86 ? -7.898 5.599 5.587 1.00 93.56 86 ILE A CA 1
ATOM 691 C C . ILE A 1 86 ? -9.044 5.597 4.565 1.00 93.56 86 ILE A C 1
ATOM 693 O O . ILE A 1 86 ? -8.791 5.726 3.372 1.00 93.56 86 ILE A O 1
ATOM 697 N N . PHE A 1 87 ? -10.302 5.540 5.003 1.00 92.88 87 PHE A N 1
ATOM 698 C CA . PHE A 1 87 ? -11.471 5.582 4.117 1.00 92.88 87 PHE A CA 1
ATOM 699 C C . PHE A 1 87 ? -11.565 6.889 3.327 1.00 92.88 87 PHE A C 1
ATOM 701 O O . PHE A 1 87 ? -11.875 6.871 2.139 1.00 92.88 87 PHE A O 1
ATOM 708 N N . GLY A 1 88 ? -11.239 8.021 3.953 1.00 90.56 88 GLY A N 1
ATOM 709 C CA . GLY A 1 88 ? -11.183 9.319 3.276 1.00 90.56 88 GLY A CA 1
ATOM 710 C C . GLY A 1 88 ? -9.999 9.480 2.316 1.00 90.56 88 GLY A C 1
ATOM 711 O O . GLY A 1 88 ? -9.947 10.452 1.563 1.00 90.56 88 GLY A O 1
ATOM 712 N N . ALA A 1 89 ? -9.039 8.558 2.352 1.00 90.31 89 ALA A N 1
ATOM 713 C CA . ALA A 1 89 ? -7.819 8.597 1.558 1.00 90.31 89 ALA A CA 1
ATOM 714 C C . ALA A 1 89 ? -7.866 7.752 0.293 1.00 90.31 89 ALA A C 1
ATOM 716 O O . ALA A 1 89 ? -6.959 7.845 -0.530 1.00 90.31 89 ALA A O 1
ATOM 717 N N . VAL A 1 90 ? -8.858 6.886 0.163 1.00 90.50 90 VAL A N 1
ATOM 718 C CA . VAL A 1 90 ? -8.945 5.925 -0.930 1.00 90.50 90 VAL A CA 1
ATOM 719 C C . VAL A 1 90 ? -9.988 6.361 -1.947 1.00 90.50 90 VAL A C 1
ATOM 721 O O . VAL A 1 90 ? -10.912 7.118 -1.644 1.00 90.50 90 VAL A O 1
ATOM 724 N N . ASP A 1 91 ? -9.830 5.910 -3.186 1.00 88.88 91 ASP A N 1
ATOM 725 C CA . ASP A 1 91 ? -10.846 6.109 -4.214 1.00 88.88 91 ASP A CA 1
ATOM 726 C C . ASP A 1 91 ? -11.979 5.070 -4.083 1.00 88.88 91 ASP A C 1
ATOM 728 O O . ASP A 1 91 ? -11.938 4.160 -3.257 1.00 88.88 91 ASP A O 1
ATOM 732 N N . SER A 1 92 ? -13.011 5.173 -4.924 1.00 88.00 92 SER A N 1
ATOM 733 C CA . SER A 1 92 ? -14.151 4.248 -4.862 1.00 88.00 92 SER A CA 1
ATOM 734 C C . SER A 1 92 ? -13.764 2.786 -5.124 1.00 88.00 92 SER A C 1
ATOM 736 O O . SER A 1 92 ? -14.444 1.885 -4.631 1.00 88.00 92 SER A O 1
ATOM 738 N N . THR A 1 93 ? -12.707 2.527 -5.900 1.00 87.50 93 THR A N 1
ATOM 739 C CA . THR A 1 93 ? -12.279 1.156 -6.206 1.00 87.50 93 THR A CA 1
ATOM 740 C C . THR A 1 93 ? -11.612 0.504 -5.001 1.00 87.50 93 THR A C 1
ATOM 742 O O . THR A 1 93 ? -12.033 -0.574 -4.587 1.00 87.50 93 THR A O 1
ATOM 745 N N . GLN A 1 94 ? -10.662 1.198 -4.381 1.00 88.88 94 GLN A N 1
ATOM 746 C CA . GLN A 1 94 ? -9.968 0.756 -3.176 1.00 88.88 94 GLN A CA 1
ATOM 747 C C . GLN A 1 94 ? -10.903 0.728 -1.962 1.00 88.88 94 GLN A C 1
ATOM 749 O O . GLN A 1 94 ? -10.838 -0.202 -1.164 1.00 88.88 94 GLN A O 1
ATOM 754 N N . TYR A 1 95 ? -11.832 1.685 -1.850 1.00 90.44 95 TYR A N 1
ATOM 755 C CA . TYR A 1 95 ? -12.819 1.714 -0.767 1.00 90.44 95 TYR A CA 1
ATOM 756 C C . TYR A 1 95 ? -13.645 0.427 -0.704 1.00 90.44 95 TYR A C 1
ATOM 758 O O . TYR A 1 95 ? -13.857 -0.105 0.377 1.00 90.44 95 TYR A O 1
ATOM 766 N N . LYS A 1 96 ? -14.056 -0.131 -1.850 1.00 91.31 96 LYS A N 1
ATOM 767 C CA . LYS A 1 96 ? -14.808 -1.400 -1.894 1.00 91.31 96 LYS A CA 1
ATOM 768 C C . LYS A 1 96 ? -14.028 -2.594 -1.340 1.00 91.31 96 LYS A C 1
ATOM 770 O O . LYS A 1 96 ? -14.652 -3.565 -0.930 1.00 91.31 96 LYS A O 1
ATOM 775 N N . LEU A 1 97 ? -12.695 -2.544 -1.356 1.00 90.75 97 LEU A N 1
ATOM 776 C CA . LEU A 1 97 ? -11.852 -3.607 -0.801 1.00 90.75 97 LEU A CA 1
ATOM 777 C C . LEU A 1 97 ? -11.839 -3.565 0.726 1.00 90.75 97 LEU A C 1
ATOM 779 O O . LEU A 1 97 ? -11.784 -4.608 1.368 1.00 90.75 97 LEU A O 1
ATOM 783 N N . ILE A 1 98 ? -11.904 -2.362 1.295 1.00 92.69 98 ILE A N 1
ATOM 784 C CA . ILE A 1 98 ? -11.749 -2.128 2.733 1.00 92.69 98 ILE A CA 1
ATOM 785 C C . ILE A 1 98 ? -13.056 -1.747 3.439 1.00 92.69 98 ILE A C 1
ATOM 787 O O . ILE A 1 98 ? -13.055 -1.549 4.648 1.00 92.69 98 ILE A O 1
ATOM 791 N N . SER A 1 99 ? -14.179 -1.643 2.721 1.00 91.62 99 SER A N 1
ATOM 792 C CA . SER A 1 99 ? -15.440 -1.110 3.261 1.00 91.62 99 SER A CA 1
ATOM 793 C C . SER A 1 99 ? -16.035 -1.939 4.399 1.00 91.62 99 SER A C 1
ATOM 795 O O . SER A 1 99 ? -16.832 -1.412 5.166 1.00 91.62 99 SER A O 1
ATOM 797 N N . ASN A 1 100 ? -15.671 -3.220 4.492 1.00 91.94 100 ASN A N 1
ATOM 798 C CA . ASN A 1 100 ? -16.150 -4.142 5.526 1.00 91.94 100 ASN A CA 1
ATOM 799 C C . ASN A 1 100 ? -15.147 -4.316 6.680 1.00 91.94 100 ASN A C 1
ATOM 801 O O . ASN A 1 100 ? -15.326 -5.208 7.501 1.00 91.94 100 ASN A O 1
ATOM 805 N N . CYS A 1 101 ? -14.066 -3.532 6.709 1.00 91.06 101 CYS A N 1
ATOM 806 C CA . CYS A 1 101 ? -13.093 -3.584 7.794 1.00 91.06 101 CYS A CA 1
ATOM 807 C C . CYS A 1 101 ? -13.603 -2.778 8.990 1.00 91.06 101 CYS A C 1
ATOM 809 O O . CYS A 1 101 ? -13.882 -1.588 8.851 1.00 91.06 101 CYS A O 1
ATOM 811 N N . ASP A 1 102 ? -13.621 -3.398 10.169 1.00 89.06 102 ASP A N 1
ATOM 812 C CA . ASP A 1 102 ? -13.883 -2.717 11.448 1.00 89.06 102 ASP A CA 1
ATOM 813 C C . ASP A 1 102 ? -12.578 -2.277 12.139 1.00 89.06 102 ASP A C 1
ATOM 815 O O . ASP A 1 102 ? -12.569 -1.471 13.070 1.00 89.06 102 ASP A O 1
ATOM 819 N N . ASN A 1 103 ? -11.443 -2.798 11.668 1.00 91.94 103 ASN A N 1
ATOM 820 C CA . ASN A 1 103 ? -10.115 -2.540 12.205 1.00 91.94 103 ASN A CA 1
ATOM 821 C C . ASN A 1 103 ? -9.257 -1.779 11.188 1.00 91.94 103 ASN A C 1
ATOM 823 O O . ASN A 1 103 ? -9.068 -2.216 10.050 1.00 91.94 103 ASN A O 1
ATOM 827 N N . ALA A 1 104 ? -8.664 -0.666 11.620 1.00 94.12 104 ALA A N 1
ATOM 828 C CA . ALA A 1 104 ? -7.792 0.149 10.779 1.00 94.12 104 ALA A CA 1
ATOM 829 C C . ALA A 1 104 ? -6.545 -0.610 10.303 1.00 94.12 104 ALA A C 1
ATOM 831 O O . ALA A 1 104 ? -6.054 -0.349 9.206 1.00 94.12 104 ALA A O 1
ATOM 832 N N . LYS A 1 105 ? -6.054 -1.570 11.097 1.00 95.12 105 LYS A N 1
ATOM 833 C CA . LYS A 1 105 ? -4.950 -2.450 10.699 1.00 95.12 105 LYS A CA 1
ATOM 834 C C . LYS A 1 105 ? -5.326 -3.350 9.529 1.00 95.12 105 LYS A C 1
ATOM 836 O O . LYS A 1 105 ? -4.570 -3.447 8.577 1.00 95.12 105 LYS A O 1
ATOM 841 N N . GLU A 1 106 ? -6.502 -3.964 9.579 1.00 94.44 106 GLU A N 1
ATOM 842 C CA . GLU A 1 106 ? -6.970 -4.842 8.506 1.00 94.44 106 GLU A CA 1
ATOM 843 C C . GLU A 1 106 ? -7.143 -4.064 7.197 1.00 94.44 106 GLU A C 1
ATOM 845 O O . GLU A 1 106 ? -6.629 -4.476 6.158 1.00 94.44 106 GLU A O 1
ATOM 850 N N . ALA A 1 107 ? -7.766 -2.882 7.263 1.00 94.56 107 ALA A N 1
ATOM 851 C CA . ALA A 1 107 ? -7.884 -1.993 6.112 1.00 94.56 107 ALA A CA 1
ATOM 852 C C . ALA A 1 107 ? -6.507 -1.605 5.541 1.00 94.56 107 ALA A C 1
ATOM 854 O O . ALA A 1 107 ? -6.311 -1.598 4.325 1.00 94.56 107 ALA A O 1
ATOM 855 N N . TRP A 1 108 ? -5.541 -1.296 6.409 1.00 94.88 108 TRP A N 1
ATOM 856 C CA . TRP A 1 108 ? -4.174 -0.968 6.008 1.00 94.88 108 TRP A CA 1
ATOM 857 C C . TRP A 1 108 ? -3.459 -2.146 5.336 1.00 94.88 108 TRP A C 1
ATOM 859 O O . TRP A 1 108 ? -2.878 -1.975 4.263 1.00 94.88 108 TRP A O 1
ATOM 869 N N . ASP A 1 109 ? -3.543 -3.334 5.934 1.00 93.31 109 ASP A N 1
ATOM 870 C CA . ASP A 1 109 ? -2.899 -4.555 5.450 1.00 93.31 109 ASP A CA 1
ATOM 871 C C . ASP A 1 109 ? -3.463 -4.974 4.080 1.00 93.31 109 ASP A C 1
ATOM 873 O O . ASP A 1 109 ? -2.702 -5.330 3.180 1.00 93.31 109 ASP A O 1
ATOM 877 N N . ILE A 1 110 ? -4.780 -4.856 3.866 1.00 91.69 110 ILE A N 1
ATOM 878 C CA . ILE A 1 110 ? -5.410 -5.118 2.559 1.00 91.69 110 ILE A CA 1
ATOM 879 C C . ILE A 1 110 ? -4.860 -4.172 1.486 1.00 91.69 110 ILE A C 1
ATOM 881 O O . ILE A 1 110 ? -4.518 -4.620 0.386 1.00 91.69 110 ILE A O 1
ATOM 885 N N . LEU A 1 111 ? -4.749 -2.873 1.784 1.00 90.69 111 LEU A N 1
ATOM 886 C CA . LEU A 1 111 ? -4.186 -1.898 0.844 1.00 90.69 111 LEU A CA 1
ATOM 887 C C . LEU A 1 111 ? -2.712 -2.196 0.542 1.00 90.69 111 LEU A C 1
ATOM 889 O O . LEU A 1 111 ? -2.288 -2.078 -0.606 1.00 90.69 111 LEU A O 1
ATOM 893 N N . GLU A 1 112 ? -1.943 -2.605 1.550 1.00 89.94 112 GLU A N 1
ATOM 894 C CA . GLU A 1 112 ? -0.536 -2.982 1.398 1.00 89.94 112 GLU A CA 1
ATOM 895 C C . GLU A 1 112 ? -0.372 -4.181 0.462 1.00 89.94 112 GLU A C 1
ATOM 897 O O . GLU A 1 112 ? 0.337 -4.088 -0.541 1.00 89.94 112 GLU A O 1
ATOM 902 N N . VAL A 1 113 ? -1.110 -5.263 0.714 1.00 88.31 113 VAL A N 1
ATOM 903 C CA . VAL A 1 113 ? -1.072 -6.476 -0.116 1.00 88.31 113 VAL A CA 1
ATOM 904 C C . VAL A 1 113 ? -1.520 -6.193 -1.551 1.00 88.31 113 VAL A C 1
ATOM 906 O O . VAL A 1 113 ? -0.902 -6.681 -2.500 1.00 88.31 113 VAL A O 1
ATOM 909 N N . THR A 1 114 ? -2.567 -5.383 -1.726 1.00 86.12 114 THR A N 1
ATOM 910 C CA . THR A 1 114 ? -3.111 -5.061 -3.054 1.00 86.12 114 THR A CA 1
ATOM 911 C C . THR A 1 114 ? -2.089 -4.299 -3.900 1.00 86.12 114 THR A C 1
ATOM 913 O O . THR A 1 114 ? -1.863 -4.635 -5.062 1.00 86.12 114 THR A O 1
ATOM 916 N N . HIS A 1 115 ? -1.407 -3.311 -3.317 1.00 83.31 115 HIS A N 1
ATOM 917 C CA . HIS A 1 115 ? -0.492 -2.458 -4.072 1.00 83.31 115 HIS A CA 1
ATOM 918 C C . HIS A 1 115 ? 0.938 -2.997 -4.193 1.00 83.31 115 HIS A C 1
ATOM 920 O O . HIS A 1 115 ? 1.624 -2.667 -5.162 1.00 83.31 115 HIS A O 1
ATOM 926 N N . GLU A 1 116 ? 1.399 -3.869 -3.292 1.00 74.50 116 GLU A N 1
ATOM 927 C CA . GLU A 1 116 ? 2.677 -4.571 -3.481 1.00 74.50 116 GLU A CA 1
ATOM 928 C C . GLU A 1 116 ? 2.689 -5.444 -4.750 1.00 74.50 116 GLU A C 1
ATOM 930 O O . GLU A 1 116 ? 3.725 -5.567 -5.418 1.00 74.50 116 GLU A O 1
ATOM 935 N N . GLY A 1 117 ? 1.546 -6.046 -5.099 1.00 62.78 117 GLY A N 1
ATOM 936 C CA . GLY A 1 117 ? 1.370 -6.805 -6.340 1.00 62.78 117 GLY A CA 1
ATOM 937 C C . GLY A 1 117 ? 1.444 -5.914 -7.581 1.00 62.78 117 GLY A C 1
ATOM 938 O O . GLY A 1 117 ? 2.188 -6.214 -8.522 1.00 62.78 117 GLY A O 1
ATOM 939 N N . ASP A 1 118 ? 0.752 -4.777 -7.541 1.00 62.31 118 ASP A N 1
ATOM 940 C CA . ASP A 1 118 ? 0.718 -3.807 -8.637 1.00 62.31 118 ASP A CA 1
ATOM 941 C C . ASP A 1 118 ? 2.077 -3.141 -8.877 1.00 62.31 118 ASP A C 1
ATOM 943 O O . ASP A 1 118 ? 2.462 -2.937 -10.025 1.00 62.31 118 ASP A O 1
ATOM 947 N N . GLU A 1 119 ? 2.864 -2.855 -7.836 1.00 64.94 119 GLU A N 1
ATOM 948 C CA . GLU A 1 119 ? 4.212 -2.296 -8.007 1.00 64.94 119 GLU A CA 1
ATOM 949 C C . GLU A 1 119 ? 5.187 -3.282 -8.666 1.00 64.94 119 GLU A C 1
ATOM 951 O O . GLU A 1 119 ? 6.116 -2.878 -9.373 1.00 64.94 119 GLU A O 1
ATOM 956 N N . LYS A 1 120 ? 5.032 -4.588 -8.421 1.00 61.22 120 LYS A N 1
ATOM 957 C CA . LYS A 1 120 ? 5.831 -5.614 -9.109 1.00 61.22 120 LYS A CA 1
ATOM 958 C C . LYS A 1 120 ? 5.419 -5.720 -10.575 1.00 61.22 120 LYS A C 1
ATOM 960 O O . LYS A 1 120 ? 6.291 -5.771 -11.438 1.00 61.22 120 LYS A O 1
ATOM 965 N N . ALA A 1 121 ? 4.119 -5.689 -10.860 1.00 59.06 121 ALA A N 1
ATOM 966 C CA . ALA A 1 121 ? 3.601 -5.688 -12.225 1.00 59.06 121 ALA A CA 1
ATOM 967 C C . ALA A 1 121 ? 3.990 -4.411 -12.996 1.00 59.06 121 ALA A C 1
ATOM 969 O O . ALA A 1 121 ? 4.426 -4.487 -14.143 1.00 59.06 121 ALA A O 1
ATOM 970 N N . ALA A 1 122 ? 3.925 -3.245 -12.352 1.00 60.72 122 ALA A N 1
ATOM 971 C CA . ALA A 1 122 ? 4.330 -1.968 -12.933 1.00 60.72 122 ALA A CA 1
ATOM 972 C C . ALA A 1 122 ? 5.822 -1.959 -13.296 1.00 60.72 122 ALA A C 1
ATOM 974 O O . ALA A 1 122 ? 6.171 -1.600 -14.417 1.00 60.72 122 ALA A O 1
ATOM 975 N N . ARG A 1 123 ? 6.695 -2.462 -12.409 1.00 60.25 123 ARG A N 1
ATOM 976 C CA . ARG A 1 123 ? 8.136 -2.617 -12.685 1.00 60.25 123 ARG A CA 1
ATOM 977 C C . ARG A 1 123 ? 8.446 -3.553 -13.856 1.00 60.25 123 ARG A C 1
ATOM 979 O O . ARG A 1 123 ? 9.492 -3.409 -14.481 1.00 60.25 123 ARG A O 1
ATOM 986 N N . LEU A 1 124 ? 7.572 -4.517 -14.150 1.00 61.50 124 LEU A N 1
ATOM 987 C CA . LEU A 1 124 ? 7.710 -5.392 -15.320 1.00 61.50 124 LEU A CA 1
ATOM 988 C C . LEU A 1 124 ? 7.262 -4.712 -16.621 1.00 61.50 124 LEU A C 1
ATOM 990 O O . LEU A 1 124 ? 7.799 -5.031 -17.678 1.00 61.50 124 LEU A O 1
ATOM 994 N N . ASN A 1 125 ? 6.319 -3.771 -16.541 1.00 62.09 125 ASN A N 1
ATOM 995 C CA . ASN A 1 125 ? 5.864 -2.972 -17.680 1.00 62.09 125 ASN A CA 1
ATOM 996 C C . ASN A 1 125 ? 6.759 -1.758 -17.976 1.00 62.09 125 ASN A C 1
ATOM 998 O O . ASN A 1 125 ? 6.565 -1.099 -18.999 1.00 62.09 125 ASN A O 1
ATOM 1002 N N . GLU A 1 126 ? 7.735 -1.445 -17.120 1.00 69.31 126 GLU A N 1
ATOM 1003 C CA . GLU A 1 126 ? 8.710 -0.401 -17.422 1.00 69.31 126 GLU A CA 1
ATOM 1004 C C . GLU A 1 126 ? 9.588 -0.814 -18.618 1.00 69.31 126 GLU A C 1
ATOM 1006 O O . GLU A 1 126 ? 10.154 -1.915 -18.627 1.00 69.31 126 GLU A O 1
ATOM 1011 N N . PRO A 1 127 ? 9.743 0.056 -19.636 1.00 73.00 127 PRO A N 1
ATOM 1012 C CA . PRO A 1 127 ? 10.602 -0.237 -20.772 1.00 73.00 127 PRO A CA 1
ATOM 1013 C C . PRO A 1 127 ? 12.031 -0.460 -20.277 1.00 73.00 127 PRO A C 1
ATOM 1015 O O . PRO A 1 127 ? 12.616 0.393 -19.609 1.00 73.00 127 PRO A O 1
ATOM 1018 N N . ILE A 1 128 ? 12.600 -1.626 -20.596 1.00 78.62 128 ILE A N 1
ATOM 1019 C CA . ILE A 1 128 ? 13.956 -1.975 -20.171 1.00 78.62 128 ILE A CA 1
ATOM 1020 C C . ILE A 1 128 ? 14.932 -0.966 -20.802 1.00 78.62 128 ILE A C 1
ATOM 1022 O O . ILE A 1 128 ? 15.014 -0.907 -22.029 1.00 78.62 128 ILE A O 1
ATOM 1026 N N . PRO A 1 129 ? 15.709 -0.218 -19.997 1.00 83.19 129 PRO A N 1
ATOM 1027 C CA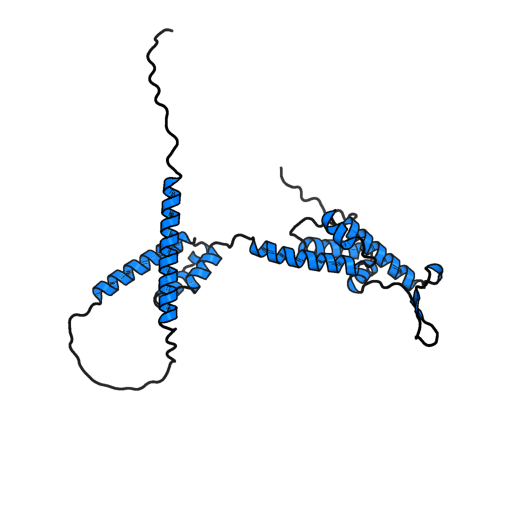 . PRO A 1 129 ? 16.704 0.718 -20.508 1.00 83.19 129 PRO A CA 1
ATOM 1028 C C . PRO A 1 129 ? 17.707 0.039 -21.452 1.00 83.19 129 PRO A C 1
ATOM 1030 O O . PRO A 1 129 ? 18.171 -1.071 -21.171 1.00 83.19 129 PRO A O 1
ATOM 1033 N N . GLU A 1 130 ? 18.086 0.705 -22.545 1.00 81.62 130 GLU A N 1
ATOM 1034 C CA . GLU A 1 130 ? 18.945 0.117 -23.588 1.00 81.62 130 GLU A CA 1
ATOM 1035 C C . GLU A 1 130 ? 20.292 -0.382 -23.055 1.00 81.62 130 GLU A C 1
ATOM 1037 O O . GLU A 1 130 ? 20.742 -1.471 -23.409 1.00 81.62 130 GLU A O 1
ATOM 1042 N N . ASN A 1 131 ? 20.895 0.339 -22.110 1.00 84.69 131 ASN A N 1
ATOM 1043 C CA . ASN A 1 131 ? 22.136 -0.076 -21.457 1.00 84.69 131 ASN A CA 1
ATOM 1044 C C . ASN A 1 131 ? 21.993 -1.415 -20.704 1.00 84.69 131 ASN A C 1
ATOM 1046 O O . ASN A 1 131 ? 22.931 -2.215 -20.662 1.00 84.69 131 ASN A O 1
ATOM 1050 N N . LYS A 1 132 ? 20.816 -1.707 -20.127 1.00 86.44 132 LYS A N 1
ATOM 1051 C CA . LYS A 1 132 ? 20.545 -3.010 -19.498 1.00 86.44 132 LYS A CA 1
ATOM 1052 C C . LYS A 1 132 ? 20.404 -4.113 -20.545 1.00 86.44 132 LYS A C 1
ATOM 1054 O O . LYS A 1 132 ? 20.829 -5.236 -20.272 1.00 86.44 132 LYS A O 1
ATOM 1059 N N . LEU A 1 133 ? 19.829 -3.816 -21.712 1.00 85.31 133 LEU A N 1
ATOM 1060 C CA . LEU A 1 133 ? 19.735 -4.762 -22.829 1.00 85.31 133 LEU A CA 1
ATOM 1061 C C . LEU A 1 133 ? 21.125 -5.089 -23.386 1.00 85.31 133 LEU A C 1
ATOM 1063 O O . LEU A 1 133 ? 21.473 -6.264 -23.480 1.00 85.31 133 LEU A O 1
ATOM 1067 N N . VAL A 1 134 ? 21.959 -4.074 -23.624 1.00 87.88 134 VAL A N 1
ATOM 1068 C CA . VAL A 1 134 ? 23.365 -4.221 -24.042 1.00 87.88 134 VAL A CA 1
ATOM 1069 C C . VAL A 1 134 ? 24.143 -5.118 -23.078 1.00 87.88 134 VAL A C 1
ATOM 1071 O O . VAL A 1 134 ? 24.800 -6.068 -23.497 1.00 87.88 134 VAL A O 1
ATOM 1074 N N . LEU A 1 135 ? 24.015 -4.896 -21.766 1.00 86.94 135 LEU A N 1
ATOM 1075 C CA . LEU A 1 135 ? 24.675 -5.730 -20.756 1.00 86.94 135 LEU A CA 1
ATOM 1076 C C . LEU A 1 135 ? 24.152 -7.169 -20.700 1.00 86.94 135 LEU A C 1
ATOM 1078 O O . LEU A 1 135 ? 24.870 -8.047 -20.217 1.00 86.94 135 LEU A O 1
ATOM 1082 N N . LYS A 1 136 ? 22.900 -7.419 -21.097 1.00 88.12 136 LYS A N 1
ATOM 1083 C CA . LYS A 1 136 ? 22.359 -8.780 -21.210 1.00 88.12 136 LYS A CA 1
ATOM 1084 C C . LYS A 1 136 ? 22.943 -9.485 -22.431 1.00 88.12 136 LYS A C 1
ATOM 1086 O O . LYS A 1 136 ? 23.422 -10.599 -22.271 1.00 88.12 136 LYS A O 1
ATOM 1091 N N . VAL A 1 137 ? 22.996 -8.812 -23.582 1.00 86.44 137 VAL A N 1
ATOM 1092 C CA . VAL A 1 137 ? 23.607 -9.357 -24.807 1.00 86.44 137 VAL A CA 1
ATOM 1093 C C . VAL A 1 137 ? 25.086 -9.661 -24.588 1.00 86.44 137 VAL A C 1
ATOM 1095 O O . VAL A 1 137 ? 25.511 -10.784 -24.815 1.00 86.44 137 VAL A O 1
ATOM 1098 N N . LEU A 1 138 ? 25.858 -8.724 -24.027 1.00 86.69 138 LEU A N 1
ATOM 1099 C CA . LEU A 1 138 ? 27.276 -8.949 -23.715 1.00 86.69 138 LEU A CA 1
ATOM 1100 C C . LEU A 1 138 ? 27.515 -10.108 -22.730 1.00 86.69 138 LEU A C 1
ATOM 1102 O O . LEU A 1 138 ? 28.610 -10.655 -22.696 1.00 86.69 138 LEU A O 1
ATOM 1106 N N . ARG A 1 139 ? 26.529 -10.456 -21.888 1.00 86.62 139 ARG A N 1
ATOM 1107 C CA . ARG A 1 139 ? 26.609 -11.605 -20.968 1.00 86.62 139 ARG A CA 1
ATOM 1108 C C . ARG A 1 139 ? 26.283 -12.936 -21.639 1.00 86.62 139 ARG A C 1
ATOM 1110 O O . ARG A 1 139 ? 26.718 -13.957 -21.128 1.00 86.62 139 ARG A O 1
ATOM 1117 N N . SER A 1 140 ? 25.505 -12.925 -22.717 1.00 85.12 140 SER A N 1
ATOM 1118 C CA . SER A 1 140 ? 25.137 -14.128 -23.466 1.00 85.12 140 SER A CA 1
ATOM 1119 C C . SER A 1 140 ? 26.097 -14.449 -24.612 1.00 85.12 140 SER A C 1
ATOM 1121 O O . SER A 1 140 ? 25.878 -15.439 -25.303 1.00 85.12 140 SER A O 1
ATOM 1123 N N . LEU A 1 141 ? 27.108 -13.609 -24.864 1.00 84.19 141 LEU A N 1
ATOM 1124 C CA . LEU A 1 141 ? 28.064 -13.848 -25.944 1.00 84.19 141 LEU A CA 1
ATOM 1125 C C . LEU A 1 141 ? 28.988 -15.040 -25.629 1.00 84.19 141 LEU A C 1
ATOM 1127 O O . LEU A 1 141 ? 29.384 -15.200 -24.471 1.00 84.19 141 LEU A O 1
ATOM 1131 N N . PRO A 1 142 ? 29.351 -15.848 -26.644 1.00 83.88 142 PRO A N 1
ATOM 1132 C CA . PRO A 1 142 ? 30.296 -16.956 -26.506 1.00 83.88 142 PRO A CA 1
ATOM 1133 C C . PRO A 1 142 ? 31.684 -16.538 -26.008 1.00 83.88 142 PRO A C 1
ATOM 1135 O O . PRO A 1 142 ? 32.081 -15.374 -26.109 1.00 83.88 142 PRO A O 1
ATOM 1138 N N . LYS A 1 143 ? 32.463 -17.522 -25.536 1.00 78.50 143 LYS A N 1
ATOM 1139 C CA . LYS A 1 143 ? 33.827 -17.314 -25.021 1.00 78.50 143 LYS A CA 1
ATOM 1140 C C . LYS A 1 143 ? 34.770 -16.722 -26.072 1.00 78.50 143 LYS A C 1
ATOM 1142 O O . LYS A 1 143 ? 35.681 -15.985 -25.705 1.00 78.50 143 LYS A O 1
ATOM 1147 N N . GLU A 1 144 ? 34.534 -16.960 -27.364 1.00 78.56 144 GLU A N 1
ATOM 1148 C CA . GLU A 1 144 ? 35.370 -16.366 -28.416 1.00 78.56 144 GLU A CA 1
ATOM 1149 C C . GLU A 1 144 ? 35.347 -14.827 -28.405 1.00 78.56 144 GLU A C 1
ATOM 1151 O O . GLU A 1 144 ? 36.334 -14.206 -28.784 1.00 78.56 144 GLU A O 1
ATOM 1156 N N . TYR A 1 145 ? 34.276 -14.213 -27.890 1.00 84.56 145 TYR A N 1
ATOM 1157 C CA . TYR A 1 145 ? 34.128 -12.758 -27.772 1.00 84.56 145 TYR A CA 1
ATOM 1158 C C . TYR A 1 145 ? 34.617 -12.216 -26.421 1.00 84.56 145 TYR A C 1
ATOM 1160 O O . TYR A 1 145 ? 34.430 -11.037 -26.125 1.00 84.56 145 TYR A O 1
ATOM 1168 N N . GLU A 1 146 ? 35.202 -13.037 -25.543 1.00 84.38 146 GLU A N 1
ATOM 1169 C CA . GLU A 1 146 ? 35.509 -12.641 -24.161 1.00 84.38 146 GLU A CA 1
ATOM 1170 C C . GLU A 1 146 ? 36.465 -11.437 -24.093 1.00 84.38 146 GLU A C 1
ATOM 1172 O O . GLU A 1 146 ? 36.276 -10.518 -23.284 1.00 84.38 146 GLU A O 1
ATOM 1177 N N . MET A 1 147 ? 37.480 -11.421 -24.960 1.00 84.56 147 MET A N 1
ATOM 1178 C CA . MET A 1 147 ? 38.444 -10.323 -25.061 1.00 84.56 147 MET A CA 1
ATOM 1179 C C . MET A 1 147 ? 37.767 -9.028 -25.522 1.00 84.56 147 MET A C 1
ATOM 1181 O O . MET A 1 147 ? 37.993 -7.969 -24.925 1.00 84.56 147 MET A O 1
ATOM 1185 N N . ASP A 1 148 ? 36.859 -9.122 -26.490 1.00 85.62 148 ASP A N 1
ATOM 1186 C CA . ASP A 1 148 ? 36.112 -7.983 -27.018 1.00 85.62 148 ASP A CA 1
ATOM 1187 C C . ASP A 1 148 ? 35.081 -7.469 -26.017 1.00 85.62 148 ASP A C 1
ATOM 1189 O O . ASP A 1 148 ? 34.985 -6.268 -25.781 1.00 85.62 148 ASP A O 1
ATOM 1193 N N . VAL A 1 149 ? 34.371 -8.354 -25.316 1.00 87.62 149 VAL A N 1
ATOM 1194 C CA . VAL A 1 149 ? 33.451 -7.983 -24.232 1.00 87.62 149 VAL A CA 1
ATOM 1195 C C . VAL A 1 149 ? 34.198 -7.236 -23.126 1.00 87.62 149 VAL A C 1
ATOM 1197 O O . VAL A 1 149 ? 33.694 -6.230 -22.614 1.00 87.62 149 VAL A O 1
ATOM 1200 N N . LYS A 1 150 ? 35.407 -7.680 -22.752 1.00 88.62 150 LYS A N 1
ATOM 1201 C CA . LYS A 1 150 ? 36.258 -6.972 -21.780 1.00 88.62 150 LYS A CA 1
ATOM 1202 C C 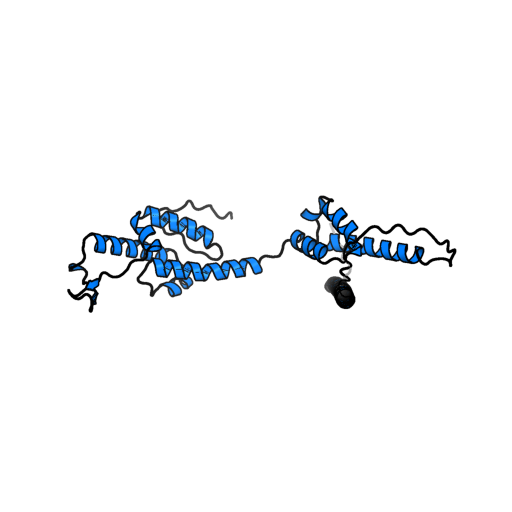. LYS A 1 150 ? 36.698 -5.604 -22.310 1.00 88.62 150 LYS A C 1
ATOM 1204 O O . LYS A 1 150 ? 36.665 -4.637 -21.546 1.00 88.62 150 LYS A O 1
ATOM 1209 N N . ALA A 1 151 ? 37.068 -5.495 -23.585 1.00 87.75 151 ALA A N 1
ATOM 1210 C CA . ALA A 1 151 ? 37.429 -4.225 -24.218 1.00 87.75 151 ALA A CA 1
ATOM 1211 C C . ALA A 1 151 ? 36.240 -3.248 -24.265 1.00 87.75 151 ALA A C 1
ATOM 1213 O O . ALA A 1 151 ? 36.355 -2.104 -23.818 1.00 87.75 151 ALA A O 1
ATOM 1214 N N . ILE A 1 152 ? 35.066 -3.725 -24.683 1.00 85.88 152 ILE A N 1
ATOM 1215 C CA . ILE A 1 152 ? 33.810 -2.969 -24.714 1.00 85.88 152 ILE A CA 1
ATOM 1216 C C . ILE A 1 152 ? 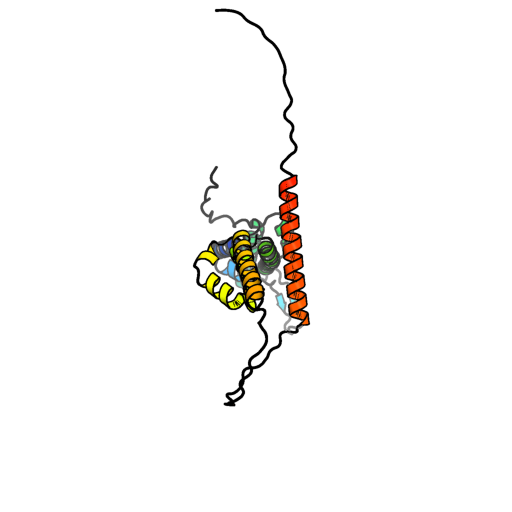33.434 -2.512 -23.300 1.00 85.88 152 ILE A C 1
ATOM 1218 O O . ILE A 1 152 ? 33.077 -1.352 -23.119 1.00 85.88 152 ILE A O 1
ATOM 1222 N N . ARG A 1 153 ? 33.593 -3.363 -22.275 1.00 84.81 153 ARG A N 1
ATOM 1223 C CA . ARG A 1 153 ? 33.370 -2.999 -20.859 1.00 84.81 153 ARG A CA 1
ATOM 1224 C C . ARG A 1 153 ? 34.328 -1.964 -20.310 1.00 84.81 153 ARG A C 1
ATOM 1226 O O . ARG A 1 153 ? 33.917 -1.155 -19.481 1.00 84.81 153 ARG A O 1
ATOM 1233 N N . ARG A 1 154 ? 35.584 -1.994 -20.745 1.00 82.69 154 ARG A N 1
ATOM 1234 C CA . ARG A 1 154 ? 36.580 -0.987 -20.370 1.00 82.69 154 ARG A CA 1
ATOM 1235 C C . ARG A 1 154 ? 36.349 0.336 -21.089 1.00 82.69 154 ARG A C 1
ATOM 1237 O O . ARG A 1 154 ? 36.662 1.383 -20.530 1.00 82.69 154 ARG A O 1
ATOM 1244 N N . SER A 1 155 ? 35.768 0.312 -22.286 1.00 79.06 155 SER A N 1
ATOM 1245 C CA . SER A 1 155 ? 35.334 1.534 -22.953 1.00 79.06 155 SER A CA 1
ATOM 1246 C C . SER A 1 155 ? 34.175 2.167 -22.166 1.00 79.06 155 SER A C 1
ATOM 1248 O O . SER A 1 155 ? 33.208 1.498 -21.801 1.00 79.06 155 SER A O 1
ATOM 1250 N N . HIS A 1 156 ? 34.224 3.477 -21.904 1.00 66.12 156 HIS A N 1
ATOM 1251 C CA . HIS A 1 156 ? 33.142 4.194 -21.204 1.00 66.12 156 HIS A CA 1
ATOM 1252 C C . HIS A 1 156 ? 31.818 4.224 -22.019 1.00 66.12 156 HIS A C 1
ATOM 1254 O O . HIS A 1 156 ? 30.816 4.806 -21.604 1.00 66.12 156 HIS A O 1
ATOM 1260 N N . ASN A 1 157 ? 31.771 3.561 -23.177 1.00 73.75 157 ASN A N 1
ATOM 1261 C CA . ASN A 1 157 ? 30.647 3.584 -24.100 1.00 73.75 157 ASN A CA 1
ATOM 1262 C C . ASN A 1 157 ? 29.444 2.771 -23.616 1.00 73.75 157 ASN A C 1
ATOM 1264 O O . ASN A 1 157 ? 28.330 3.111 -23.984 1.00 73.75 157 ASN A O 1
ATOM 1268 N N . ILE A 1 158 ? 29.603 1.772 -22.737 1.00 78.38 158 ILE A N 1
ATOM 1269 C CA . ILE A 1 158 ? 28.482 0.897 -22.322 1.00 78.38 158 ILE A CA 1
ATOM 1270 C C . ILE A 1 158 ? 27.286 1.661 -21.749 1.00 78.38 158 ILE A C 1
ATOM 1272 O O . ILE A 1 158 ? 26.143 1.257 -21.954 1.00 78.38 158 ILE A O 1
ATOM 1276 N N . LYS A 1 159 ? 27.530 2.754 -21.018 1.00 80.50 159 LYS A N 1
ATOM 1277 C CA . LYS A 1 159 ? 26.449 3.530 -20.394 1.00 80.50 159 LYS A CA 1
ATOM 1278 C C . LYS A 1 159 ? 25.560 4.233 -21.426 1.00 80.50 159 LYS A C 1
ATOM 1280 O O . LYS A 1 159 ? 24.382 4.421 -21.147 1.00 80.50 159 LYS A O 1
ATOM 1285 N N . ASN A 1 160 ? 26.117 4.562 -22.593 1.00 82.62 160 ASN A N 1
ATOM 1286 C CA . ASN A 1 160 ? 25.469 5.350 -23.643 1.00 82.62 160 ASN A CA 1
ATOM 1287 C C . ASN A 1 160 ? 25.303 4.561 -24.956 1.00 82.62 160 ASN A C 1
ATOM 1289 O O . ASN A 1 160 ? 24.884 5.128 -25.961 1.00 82.62 160 ASN A O 1
ATOM 1293 N N . MET A 1 161 ? 25.680 3.280 -24.976 1.00 82.00 161 MET A N 1
ATOM 1294 C CA . MET A 1 161 ? 25.646 2.446 -26.172 1.00 82.00 161 MET A CA 1
ATOM 1295 C C . MET A 1 161 ? 24.231 1.924 -26.401 1.00 82.00 161 MET A C 1
ATOM 1297 O O . MET A 1 161 ? 23.625 1.344 -25.499 1.00 82.00 161 MET A O 1
ATOM 1301 N N . THR A 1 162 ? 23.736 2.109 -27.621 1.00 87.25 162 THR A N 1
ATOM 1302 C CA . THR A 1 162 ? 22.462 1.547 -28.067 1.00 87.25 162 THR A CA 1
ATOM 1303 C C . THR A 1 162 ? 22.647 0.093 -28.495 1.00 87.25 162 THR A C 1
ATOM 1305 O O . THR A 1 162 ? 23.759 -0.355 -28.798 1.00 87.25 162 THR A O 1
ATOM 1308 N N . LEU A 1 163 ? 21.551 -0.665 -28.543 1.00 84.31 163 LEU A N 1
ATOM 1309 C CA . LEU A 1 163 ? 21.598 -2.054 -29.003 1.00 84.31 163 LEU A CA 1
ATOM 1310 C C . LEU A 1 163 ? 22.082 -2.154 -30.459 1.00 84.31 163 LEU A C 1
ATOM 1312 O O . LEU A 1 163 ? 22.864 -3.042 -30.784 1.00 84.31 163 LEU A O 1
ATOM 1316 N N . ASP A 1 164 ? 21.674 -1.216 -31.313 1.00 82.50 164 ASP A N 1
ATOM 1317 C CA . ASP A 1 164 ? 22.075 -1.182 -32.722 1.00 82.50 164 ASP A CA 1
ATOM 1318 C C . ASP A 1 164 ? 23.576 -0.915 -32.889 1.00 82.50 164 ASP A C 1
ATOM 1320 O O . ASP A 1 164 ? 24.228 -1.538 -33.727 1.00 82.50 164 ASP A O 1
ATOM 1324 N N . ALA A 1 165 ? 24.142 -0.032 -32.060 1.00 86.25 165 ALA A N 1
ATOM 1325 C CA . ALA A 1 165 ? 25.577 0.227 -32.049 1.00 86.25 165 ALA A CA 1
ATOM 1326 C C . ALA A 1 165 ? 26.364 -1.010 -31.594 1.00 86.25 165 ALA A C 1
ATOM 1328 O O . ALA A 1 165 ? 27.370 -1.353 -32.214 1.00 86.25 165 ALA A O 1
ATOM 1329 N N . LEU A 1 166 ? 25.882 -1.719 -30.562 1.00 88.69 166 LEU A N 1
ATOM 1330 C CA . LEU A 1 166 ? 26.478 -2.987 -30.136 1.00 88.69 166 LEU A CA 1
ATOM 1331 C C . LEU A 1 166 ? 26.449 -4.021 -31.266 1.00 88.69 166 LEU A C 1
ATOM 1333 O O . LEU A 1 166 ? 27.466 -4.653 -31.533 1.00 88.69 166 LEU A O 1
ATOM 1337 N N . MET A 1 167 ? 25.300 -4.186 -31.925 1.00 82.88 167 MET A N 1
ATOM 1338 C CA . MET A 1 167 ? 25.159 -5.137 -33.028 1.00 82.88 167 MET A CA 1
ATOM 1339 C C . MET A 1 167 ? 26.126 -4.823 -34.171 1.00 82.88 167 MET A C 1
ATOM 1341 O O . MET A 1 167 ? 26.762 -5.738 -34.680 1.00 82.88 167 MET A O 1
ATOM 1345 N N . GLY A 1 168 ? 26.307 -3.545 -34.521 1.00 84.25 168 GLY A N 1
ATOM 1346 C CA . GLY A 1 168 ? 27.285 -3.141 -35.535 1.00 84.25 168 GLY A CA 1
ATOM 1347 C C . GLY A 1 168 ? 28.737 -3.445 -35.145 1.00 84.25 168 GLY A C 1
ATOM 1348 O O . GLY A 1 168 ? 29.520 -3.876 -35.988 1.00 84.25 168 GLY A O 1
ATOM 1349 N N . ILE A 1 169 ? 29.099 -3.274 -33.869 1.00 85.75 169 ILE A N 1
ATOM 1350 C CA . ILE A 1 169 ? 30.439 -3.629 -33.368 1.00 85.75 169 ILE A CA 1
ATOM 1351 C C . ILE A 1 169 ? 30.657 -5.144 -33.445 1.00 85.75 169 ILE A C 1
ATOM 1353 O O . ILE A 1 169 ? 31.701 -5.587 -33.916 1.00 85.75 169 ILE A O 1
ATOM 1357 N N . LEU A 1 170 ? 29.669 -5.938 -33.024 1.00 85.44 170 LEU A N 1
ATOM 1358 C CA . LEU A 1 170 ? 29.744 -7.400 -33.083 1.00 85.44 170 LEU A CA 1
ATOM 1359 C C . LEU A 1 170 ? 29.833 -7.915 -34.523 1.00 85.44 170 LEU A C 1
ATOM 1361 O O . LEU A 1 170 ? 30.615 -8.819 -34.791 1.00 85.44 170 LEU A O 1
ATOM 1365 N N . GLU A 1 171 ? 29.103 -7.306 -35.460 1.00 79.81 171 GLU A N 1
ATOM 1366 C CA . GLU A 1 171 ? 29.219 -7.620 -36.889 1.00 79.81 171 GLU A CA 1
ATOM 1367 C C . GLU A 1 171 ? 30.632 -7.348 -37.427 1.00 79.81 171 GLU A C 1
ATOM 1369 O O . GLU A 1 171 ? 31.139 -8.138 -38.219 1.00 79.81 171 GLU A O 1
ATOM 1374 N N . SER A 1 172 ? 31.285 -6.267 -36.985 1.00 83.44 172 SER A N 1
ATOM 1375 C CA . SER A 1 172 ? 32.675 -5.976 -37.361 1.00 83.44 172 SER A CA 1
ATOM 1376 C C . SER A 1 172 ? 33.642 -7.029 -36.820 1.00 83.44 172 SER A C 1
ATOM 1378 O O . SER A 1 172 ? 34.469 -7.533 -37.572 1.00 83.44 172 SER A O 1
ATOM 1380 N N . ILE A 1 173 ? 33.498 -7.404 -35.544 1.00 81.88 173 ILE A N 1
ATOM 1381 C CA . ILE A 1 173 ? 34.329 -8.437 -34.906 1.00 81.88 173 ILE A CA 1
ATOM 1382 C C . ILE A 1 173 ? 34.158 -9.782 -35.626 1.00 81.88 173 ILE A C 1
ATOM 1384 O O . ILE A 1 173 ? 35.140 -10.442 -35.952 1.00 81.88 173 ILE A O 1
ATOM 1388 N N . GLU A 1 174 ? 32.918 -10.169 -35.941 1.00 80.88 174 GLU A N 1
ATOM 1389 C CA . GLU A 1 174 ? 32.623 -11.387 -36.705 1.00 80.88 174 GLU A CA 1
ATOM 1390 C C . GLU A 1 174 ? 33.323 -11.402 -38.074 1.00 80.88 174 GLU A C 1
ATOM 1392 O O . GLU A 1 174 ? 33.859 -12.434 -38.484 1.00 80.88 174 GLU A O 1
ATOM 1397 N N . LEU A 1 175 ? 33.318 -10.276 -38.796 1.00 76.19 175 LEU A N 1
ATOM 1398 C CA . LEU A 1 175 ? 33.971 -10.165 -40.103 1.00 76.19 175 LEU A CA 1
ATOM 1399 C C . LEU A 1 175 ? 35.489 -10.345 -39.997 1.00 76.19 175 LEU A C 1
ATOM 1401 O O . LEU A 1 175 ? 36.055 -11.111 -40.783 1.00 76.19 175 LEU A O 1
ATOM 1405 N N . ASP A 1 176 ? 36.113 -9.716 -39.003 1.00 77.94 176 ASP A N 1
ATOM 1406 C CA . ASP A 1 176 ? 37.552 -9.821 -38.753 1.00 77.94 176 ASP A CA 1
ATOM 1407 C C . ASP A 1 176 ? 37.944 -11.262 -38.381 1.00 77.94 176 ASP A C 1
ATOM 1409 O O . ASP A 1 176 ? 38.877 -11.831 -38.953 1.00 77.94 176 ASP A O 1
ATOM 1413 N N . MET A 1 177 ? 37.165 -11.916 -37.511 1.00 76.06 177 MET A N 1
ATOM 1414 C CA . MET A 1 177 ? 37.367 -13.324 -37.148 1.00 76.06 177 MET A CA 1
ATOM 1415 C C . MET A 1 177 ? 37.253 -14.262 -38.361 1.00 76.06 177 MET A C 1
ATOM 1417 O O . MET A 1 177 ? 38.045 -15.197 -38.508 1.00 76.06 177 MET A O 1
ATOM 1421 N N . VAL A 1 178 ? 36.281 -14.031 -39.253 1.00 75.88 178 VAL A N 1
ATOM 1422 C CA . VAL A 1 178 ? 36.112 -14.816 -40.489 1.00 75.88 178 VAL A CA 1
ATOM 1423 C C . VAL A 1 178 ? 37.288 -14.611 -41.444 1.00 75.88 178 VAL A C 1
ATOM 1425 O O . VAL A 1 178 ? 37.706 -15.559 -42.118 1.00 75.88 178 VAL A O 1
ATOM 1428 N N . GLU A 1 179 ? 37.822 -13.395 -41.533 1.00 76.38 179 GLU A N 1
ATOM 1429 C CA . GLU A 1 179 ? 38.974 -13.093 -42.376 1.00 76.38 179 GLU A CA 1
ATOM 1430 C C . GLU A 1 179 ? 40.262 -13.729 -41.835 1.00 76.38 179 GLU A C 1
ATOM 1432 O O . GLU A 1 179 ? 40.988 -14.387 -42.586 1.00 76.38 179 GLU A O 1
ATOM 1437 N N . ASP A 1 180 ? 40.494 -13.651 -40.528 1.00 72.62 180 ASP A N 1
ATOM 1438 C CA . ASP A 1 180 ? 41.628 -14.299 -39.869 1.00 72.62 180 ASP A CA 1
ATOM 1439 C C . ASP A 1 180 ? 41.572 -15.824 -39.979 1.00 72.62 180 ASP A C 1
ATOM 1441 O O . ASP A 1 180 ? 42.587 -16.472 -40.243 1.00 72.62 180 ASP A O 1
ATOM 1445 N N . ASN A 1 181 ? 40.387 -16.424 -39.869 1.00 69.00 181 ASN A N 1
ATOM 1446 C CA . ASN A 1 181 ? 40.239 -17.871 -40.010 1.00 69.00 181 ASN A CA 1
ATOM 1447 C C . ASN A 1 181 ? 40.485 -18.350 -41.458 1.00 69.00 181 ASN A C 1
ATOM 1449 O O . ASN A 1 181 ? 40.989 -19.451 -41.684 1.00 69.00 181 ASN A O 1
ATOM 1453 N N . LYS A 1 182 ? 40.210 -17.509 -42.469 1.00 71.00 182 LYS A N 1
ATOM 1454 C CA . LYS A 1 182 ? 40.620 -17.780 -43.862 1.00 71.00 182 LYS A CA 1
ATOM 1455 C C . LYS A 1 182 ? 42.138 -17.728 -44.031 1.00 71.00 182 LYS A C 1
ATOM 1457 O O . LYS A 1 182 ? 42.672 -18.516 -44.807 1.00 71.00 182 LYS A O 1
ATOM 1462 N N . ARG A 1 183 ? 42.819 -16.834 -43.305 1.00 64.31 183 ARG A N 1
ATOM 1463 C CA . ARG A 1 183 ? 44.286 -16.688 -43.320 1.00 64.31 183 ARG A CA 1
ATOM 1464 C C . ARG A 1 183 ? 45.003 -17.813 -42.559 1.00 64.31 183 ARG A C 1
ATOM 1466 O O . ARG A 1 183 ? 46.134 -18.134 -42.899 1.00 64.31 183 ARG A O 1
ATOM 1473 N N . ARG A 1 184 ? 44.356 -18.427 -41.560 1.00 62.69 184 ARG A N 1
ATOM 1474 C CA . ARG A 1 184 ? 44.936 -19.466 -40.682 1.00 62.69 184 ARG A CA 1
ATOM 1475 C C . ARG A 1 184 ? 44.812 -20.915 -41.172 1.00 62.69 184 ARG A C 1
ATOM 1477 O O . ARG A 1 184 ? 45.311 -21.805 -40.489 1.00 62.69 184 ARG A O 1
ATOM 1484 N N . LYS A 1 185 ? 44.194 -21.198 -42.326 1.00 53.31 185 LYS A N 1
ATOM 1485 C CA . LYS A 1 185 ? 44.239 -22.555 -42.910 1.00 53.31 185 LYS A CA 1
ATOM 1486 C C . LYS A 1 185 ? 45.699 -22.910 -43.253 1.00 53.31 185 LYS A C 1
ATOM 1488 O O . LYS A 1 185 ? 46.276 -22.211 -44.083 1.00 53.31 185 LYS A O 1
ATOM 1493 N N . PRO A 1 186 ? 46.310 -23.945 -42.644 1.00 58.75 186 PRO A N 1
ATOM 1494 C CA . PRO A 1 186 ? 47.752 -24.121 -42.728 1.00 58.75 186 PRO A CA 1
ATOM 1495 C C . PRO A 1 186 ? 48.177 -24.841 -44.011 1.00 58.75 186 PRO A C 1
ATOM 1497 O O . PRO A 1 186 ? 47.662 -25.909 -44.358 1.00 58.75 186 PRO A O 1
ATOM 1500 N N . ASP A 1 187 ? 49.188 -24.262 -44.659 1.00 51.50 187 ASP A N 1
ATOM 1501 C CA . ASP A 1 187 ? 50.215 -25.003 -45.382 1.00 51.50 187 ASP A CA 1
ATOM 1502 C C . ASP A 1 187 ? 50.677 -26.208 -44.546 1.00 51.50 187 ASP A C 1
ATOM 1504 O O . ASP A 1 187 ? 50.824 -26.145 -43.322 1.00 51.50 187 ASP A O 1
ATOM 1508 N N . LYS A 1 188 ? 50.871 -27.341 -45.218 1.00 53.06 188 LYS A N 1
ATOM 1509 C CA . LYS A 1 188 ? 51.232 -28.614 -44.593 1.00 53.06 188 LYS A CA 1
ATOM 1510 C C . LYS A 1 188 ? 52.607 -28.529 -43.911 1.00 53.06 188 LYS A C 1
ATOM 1512 O O . LYS A 1 188 ? 53.596 -28.248 -44.571 1.00 53.06 188 LYS A O 1
ATOM 1517 N N . GLN A 1 189 ? 52.618 -28.905 -42.629 1.00 45.50 189 GLN A N 1
ATOM 1518 C CA . GLN A 1 189 ? 53.635 -29.690 -41.908 1.00 45.50 189 GLN A CA 1
ATOM 1519 C C . GLN A 1 189 ? 55.118 -29.300 -42.049 1.00 45.50 189 GLN A C 1
ATOM 1521 O O . GLN A 1 189 ? 55.726 -29.591 -43.071 1.00 45.50 189 GLN A O 1
ATOM 1526 N N . ILE A 1 190 ? 55.750 -28.922 -40.928 1.00 42.81 190 ILE A N 1
ATOM 1527 C CA . ILE A 1 190 ? 57.010 -29.552 -40.487 1.00 42.81 190 ILE A CA 1
ATOM 1528 C C . ILE A 1 190 ? 56.928 -29.759 -38.969 1.00 42.81 190 ILE A C 1
ATOM 1530 O O . ILE A 1 190 ? 56.783 -28.809 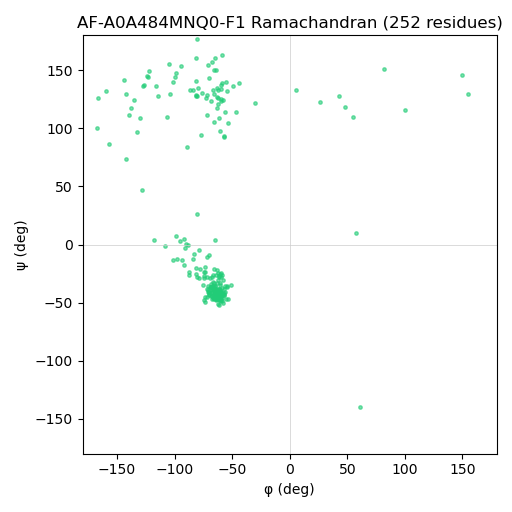-38.204 1.00 42.81 190 ILE A O 1
ATOM 1534 N N . ALA A 1 191 ? 56.969 -31.023 -38.557 1.00 38.47 191 ALA A N 1
ATOM 1535 C CA . ALA A 1 191 ? 57.008 -31.452 -37.167 1.00 38.47 191 ALA A CA 1
ATOM 1536 C C . ALA A 1 191 ? 58.439 -31.373 -36.610 1.00 38.47 191 ALA A C 1
ATOM 1538 O O . ALA A 1 191 ? 59.383 -31.776 -37.286 1.00 38.47 191 ALA A O 1
ATOM 1539 N N . PHE A 1 192 ? 58.578 -30.944 -35.356 1.00 34.06 192 PHE A N 1
ATOM 1540 C CA . PHE A 1 192 ? 59.758 -31.181 -34.519 1.00 34.06 192 PHE A CA 1
ATOM 1541 C C . PHE A 1 192 ? 59.275 -31.606 -33.125 1.00 34.06 192 PHE A C 1
ATOM 1543 O O . PHE A 1 192 ? 58.476 -30.872 -32.541 1.00 34.06 192 PHE A O 1
ATOM 1550 N N . PRO A 1 193 ? 59.690 -32.769 -32.585 1.00 40.72 193 PRO A N 1
ATOM 1551 C CA . PRO A 1 193 ? 59.247 -33.202 -31.271 1.00 40.72 193 PRO A CA 1
ATOM 1552 C C . PRO A 1 193 ? 60.226 -32.797 -30.162 1.00 40.72 193 PRO A C 1
ATOM 1554 O O . PRO A 1 193 ? 61.443 -32.793 -30.358 1.00 40.72 193 PRO A O 1
ATOM 1557 N N . SER A 1 194 ? 59.644 -32.665 -28.968 1.00 33.78 194 SER A N 1
ATOM 1558 C CA . SER A 1 194 ? 60.230 -32.762 -27.616 1.00 33.78 194 SER A CA 1
ATOM 1559 C C . SER A 1 194 ? 60.535 -31.434 -26.919 1.00 33.78 194 SER A C 1
ATOM 1561 O O . SER A 1 194 ? 61.453 -30.709 -27.286 1.00 33.78 194 SER A O 1
ATOM 1563 N N . THR A 1 195 ? 59.848 -31.162 -25.808 1.00 29.08 195 THR A N 1
ATOM 1564 C CA . THR A 1 195 ? 60.279 -31.626 -24.474 1.00 29.08 195 THR A CA 1
ATOM 1565 C C . THR A 1 195 ? 59.108 -31.441 -23.507 1.00 29.08 195 THR A C 1
ATOM 1567 O O . THR A 1 195 ? 58.536 -30.356 -23.431 1.00 29.08 195 THR A O 1
ATOM 1570 N N . GLU A 1 196 ? 58.728 -32.516 -22.822 1.00 40.22 196 GLU A N 1
ATOM 1571 C CA . GLU A 1 196 ? 57.719 -32.516 -21.764 1.00 40.22 196 GLU A CA 1
ATOM 1572 C C . GLU A 1 196 ? 58.256 -31.751 -20.552 1.00 40.22 196 GLU A C 1
ATOM 1574 O O . GLU A 1 196 ? 59.311 -32.083 -20.012 1.00 40.22 196 GLU A O 1
ATOM 1579 N N . VAL A 1 197 ? 57.517 -30.731 -20.127 1.00 36.09 197 VAL A N 1
ATOM 1580 C CA . VAL A 1 197 ? 57.484 -30.323 -18.726 1.00 36.09 197 VAL A CA 1
ATOM 1581 C C . VAL A 1 197 ? 56.011 -30.228 -18.369 1.00 36.09 197 VAL A C 1
ATOM 1583 O O . VAL A 1 197 ? 55.286 -29.380 -18.887 1.00 36.09 197 VAL A O 1
ATOM 1586 N N . GLU A 1 198 ? 55.587 -31.186 -17.559 1.00 45.53 198 GLU A N 1
ATOM 1587 C CA . GLU A 1 198 ? 54.309 -31.196 -16.866 1.00 45.53 198 GLU A CA 1
ATOM 1588 C C . GLU A 1 198 ? 54.242 -29.962 -15.952 1.00 45.53 198 GLU A C 1
ATOM 1590 O O . GLU A 1 198 ? 55.136 -29.754 -15.131 1.00 45.53 198 GLU A O 1
ATOM 1595 N N . ASP A 1 199 ? 53.202 -29.143 -16.102 1.00 35.22 199 ASP A N 1
ATOM 1596 C CA . ASP A 1 199 ? 52.718 -28.279 -15.027 1.00 35.22 199 ASP A CA 1
ATOM 1597 C C . ASP A 1 199 ? 51.191 -28.197 -15.098 1.00 35.22 199 ASP A C 1
ATOM 1599 O O . ASP A 1 199 ? 50.581 -28.247 -16.169 1.00 35.22 199 ASP A O 1
ATOM 1603 N N . ASP A 1 200 ? 50.601 -28.189 -13.916 1.00 38.44 200 ASP A N 1
ATOM 1604 C CA . ASP A 1 200 ? 49.421 -28.960 -13.563 1.00 38.44 200 ASP A CA 1
ATOM 1605 C C . ASP A 1 200 ? 48.138 -28.109 -13.577 1.00 38.44 200 ASP A C 1
ATOM 1607 O O . ASP A 1 200 ? 48.116 -26.969 -13.119 1.00 38.44 200 ASP A O 1
ATOM 1611 N N . GLY A 1 201 ? 47.070 -28.722 -14.096 1.00 41.72 201 GLY A N 1
ATOM 1612 C CA . GLY A 1 201 ? 45.654 -28.491 -13.799 1.00 41.72 201 GLY A CA 1
ATOM 1613 C C . GLY A 1 201 ? 45.037 -27.094 -13.917 1.00 41.72 201 GLY A C 1
ATOM 1614 O O . GLY A 1 201 ? 45.109 -26.330 -12.969 1.00 41.72 201 GLY A O 1
ATOM 1615 N N . GLU A 1 202 ? 44.170 -26.891 -14.923 1.00 42.03 202 GLU A N 1
ATOM 1616 C CA . GLU A 1 202 ? 42.857 -26.257 -14.706 1.00 42.03 202 GLU A CA 1
ATOM 1617 C C . GLU A 1 202 ? 41.765 -26.909 -15.577 1.00 42.03 202 GLU A C 1
ATOM 1619 O O . GLU A 1 202 ? 41.908 -27.117 -16.779 1.00 42.03 202 GLU A O 1
ATOM 1624 N N . HIS A 1 203 ? 40.676 -27.257 -14.899 1.00 37.66 203 HIS A N 1
ATOM 1625 C CA . HIS A 1 203 ? 39.513 -28.036 -15.309 1.00 37.66 203 HIS A CA 1
ATOM 1626 C C . HIS A 1 203 ? 38.918 -27.618 -16.669 1.00 37.66 203 HIS A C 1
ATOM 1628 O O . HIS A 1 203 ? 38.323 -26.546 -16.807 1.00 37.66 203 HIS A O 1
ATOM 1634 N N . ASP A 1 204 ? 39.005 -28.526 -17.642 1.00 37.41 204 ASP A N 1
ATOM 1635 C CA . ASP A 1 204 ? 38.173 -28.546 -18.842 1.00 37.41 204 ASP A CA 1
ATOM 1636 C C . ASP A 1 204 ? 36.705 -28.691 -18.417 1.00 37.41 204 ASP A C 1
ATOM 1638 O O . ASP A 1 204 ? 36.232 -29.772 -18.067 1.00 37.41 204 ASP A O 1
ATOM 1642 N N . TRP A 1 205 ? 35.997 -27.567 -18.352 1.00 37.44 205 TRP A N 1
ATOM 1643 C CA . TRP A 1 205 ? 34.554 -27.558 -18.525 1.00 37.44 205 TRP A CA 1
ATOM 1644 C C . TRP A 1 205 ? 34.323 -27.371 -20.015 1.00 37.44 205 TRP A C 1
ATOM 1646 O O . TRP A 1 205 ? 34.125 -26.241 -20.477 1.00 37.44 205 TRP A O 1
ATOM 1656 N N . SER A 1 206 ? 34.365 -28.471 -20.766 1.00 49.06 206 SER A N 1
ATOM 1657 C CA . SER A 1 206 ? 33.733 -28.535 -22.073 1.00 49.06 206 SER A CA 1
ATOM 1658 C C . SER A 1 206 ? 32.258 -28.198 -21.854 1.00 49.06 206 SER A C 1
ATOM 1660 O O . SER A 1 206 ? 31.456 -29.032 -21.434 1.00 49.06 206 SER A O 1
ATOM 1662 N N . LEU A 1 207 ? 31.919 -26.922 -22.012 1.00 47.03 207 LEU A N 1
ATOM 1663 C CA . LEU A 1 207 ? 30.543 -26.466 -22.077 1.00 47.03 207 LEU A CA 1
ATOM 1664 C C . LEU A 1 207 ? 29.923 -27.277 -23.219 1.00 47.03 207 LEU A C 1
ATOM 1666 O O . LEU A 1 207 ? 30.411 -27.123 -24.336 1.00 47.03 207 LEU A O 1
ATOM 1670 N N . ASP A 1 208 ? 28.963 -28.160 -22.907 1.00 58.81 208 ASP A N 1
ATOM 1671 C CA . ASP A 1 208 ? 28.359 -29.134 -23.831 1.00 58.81 208 ASP A CA 1
ATOM 1672 C C . ASP A 1 208 ? 28.351 -28.602 -25.267 1.00 58.81 208 ASP A C 1
ATOM 1674 O O . ASP A 1 208 ? 27.792 -27.531 -25.532 1.00 58.81 208 ASP A O 1
ATOM 1678 N N . GLU A 1 209 ? 28.984 -29.333 -26.182 1.00 61.81 209 GLU A N 1
ATOM 1679 C CA . GLU A 1 209 ? 29.041 -28.996 -27.609 1.00 61.81 209 GLU A CA 1
ATOM 1680 C C . GLU A 1 209 ? 27.618 -28.726 -28.145 1.00 61.81 209 GLU A C 1
ATOM 1682 O O . GLU A 1 209 ? 27.384 -27.751 -28.860 1.00 61.81 209 GLU A O 1
ATOM 1687 N N . ASP A 1 210 ? 26.634 -29.463 -27.619 1.00 59.81 210 ASP A N 1
ATOM 1688 C CA . ASP A 1 210 ? 25.197 -29.273 -27.832 1.00 59.81 210 ASP A CA 1
ATOM 1689 C C . ASP A 1 210 ? 24.680 -27.889 -27.392 1.00 59.81 210 ASP A C 1
ATOM 1691 O O . ASP A 1 210 ? 23.885 -27.259 -28.092 1.00 59.81 210 ASP A O 1
ATOM 1695 N N . PHE A 1 211 ? 25.125 -27.362 -26.248 1.00 57.75 211 PHE A N 1
ATOM 1696 C CA . PHE A 1 211 ? 24.717 -26.038 -25.771 1.00 57.75 211 PHE A CA 1
ATOM 1697 C C . PHE A 1 211 ? 25.346 -24.920 -26.608 1.00 57.75 211 PHE A C 1
ATOM 1699 O O . PHE A 1 211 ? 24.682 -23.923 -26.909 1.00 57.75 211 PHE A O 1
ATOM 1706 N N . GLN A 1 212 ? 26.604 -25.084 -27.026 1.00 62.22 212 GLN A N 1
ATOM 1707 C CA . GLN A 1 212 ? 27.250 -24.154 -27.955 1.00 62.22 212 GLN A CA 1
ATOM 1708 C C . GLN A 1 212 ? 26.557 -24.164 -29.320 1.00 62.22 212 GLN A C 1
ATOM 1710 O O . GLN A 1 212 ? 26.282 -23.096 -29.878 1.00 62.22 212 GLN A O 1
ATOM 1715 N N . GLU A 1 213 ? 26.175 -25.339 -29.824 1.00 70.81 213 GLU A N 1
ATOM 1716 C CA . GLU A 1 213 ? 25.357 -25.460 -31.026 1.00 70.81 213 GLU A CA 1
ATOM 1717 C C . GLU A 1 213 ? 24.002 -24.767 -30.848 1.00 70.81 213 GLU A C 1
ATOM 1719 O O . GLU A 1 213 ? 23.623 -23.947 -31.689 1.00 70.81 213 GLU A O 1
ATOM 1724 N N . GLN A 1 214 ? 23.301 -24.992 -29.733 1.00 63.78 214 GLN A N 1
ATOM 1725 C CA . GLN A 1 214 ? 22.030 -24.327 -29.432 1.00 63.78 214 GLN A CA 1
ATOM 1726 C C . GLN A 1 214 ? 22.165 -22.802 -29.335 1.00 63.78 214 GLN A C 1
ATOM 1728 O O . GLN A 1 214 ? 21.310 -22.078 -29.855 1.00 63.78 214 GLN A O 1
ATOM 1733 N N . LEU A 1 215 ? 23.236 -22.292 -28.728 1.00 56.16 215 LEU A N 1
ATOM 1734 C CA . LEU A 1 215 ? 23.535 -20.861 -28.679 1.00 56.16 215 LEU A CA 1
ATOM 1735 C C . LEU A 1 215 ? 23.880 -20.297 -30.057 1.00 56.16 215 LEU A C 1
ATOM 1737 O O . LEU A 1 215 ? 23.437 -19.196 -30.395 1.00 56.16 215 LEU A O 1
ATOM 1741 N N . SER A 1 216 ? 24.617 -21.040 -30.882 1.00 70.88 216 SER A N 1
ATOM 1742 C CA . SER A 1 216 ? 24.924 -20.639 -32.258 1.00 70.88 216 SER A CA 1
ATOM 1743 C C . SER A 1 216 ? 23.646 -20.566 -33.102 1.00 70.88 216 SER A C 1
ATOM 1745 O O . SER A 1 216 ? 23.428 -19.600 -33.839 1.00 70.88 216 SER A O 1
ATOM 1747 N N . LEU A 1 217 ? 22.740 -21.536 -32.931 1.00 70.50 217 LEU A N 1
ATOM 1748 C CA . LEU A 1 217 ? 21.435 -21.577 -33.576 1.00 70.50 217 LEU A CA 1
ATOM 1749 C C . LEU A 1 217 ? 20.567 -20.420 -33.096 1.00 70.50 217 LEU A C 1
ATOM 1751 O O . LEU A 1 217 ? 19.970 -19.744 -33.931 1.00 70.50 217 LEU A O 1
ATOM 1755 N N . PHE A 1 218 ? 20.536 -20.151 -31.789 1.00 69.38 218 PHE A N 1
ATOM 1756 C CA . PHE A 1 218 ? 19.837 -19.006 -31.213 1.00 69.38 218 PHE A CA 1
ATOM 1757 C C . PHE A 1 218 ? 20.371 -17.689 -31.777 1.00 69.38 218 PHE A C 1
ATOM 1759 O O . PHE A 1 218 ? 19.588 -16.878 -32.259 1.00 69.38 218 PHE A O 1
ATOM 1766 N N . THR A 1 219 ? 21.688 -17.498 -31.810 1.00 59.38 219 THR A N 1
ATOM 1767 C CA . THR A 1 219 ? 22.334 -16.282 -32.328 1.00 59.38 219 THR A CA 1
ATOM 1768 C C . THR A 1 219 ? 22.051 -16.100 -33.820 1.00 59.38 219 THR A C 1
ATOM 1770 O O . THR A 1 219 ? 21.671 -15.014 -34.260 1.00 59.38 219 THR A O 1
ATOM 1773 N N . ARG A 1 220 ? 22.110 -17.180 -34.610 1.00 73.62 220 ARG A N 1
ATOM 1774 C CA . ARG A 1 220 ? 21.777 -17.170 -36.043 1.00 73.62 220 ARG A CA 1
ATOM 1775 C C . ARG A 1 220 ? 20.295 -16.885 -36.293 1.00 73.62 220 ARG A C 1
ATOM 1777 O O . ARG A 1 220 ? 19.962 -16.121 -37.199 1.00 73.62 220 ARG A O 1
ATOM 1784 N N . GLN A 1 221 ? 19.401 -17.480 -35.501 1.00 70.50 221 GLN A N 1
ATOM 1785 C CA . GLN A 1 221 ? 17.954 -17.239 -35.549 1.00 70.50 221 GLN A CA 1
ATOM 1786 C C . GLN A 1 221 ? 17.633 -15.796 -35.151 1.00 70.50 221 GLN A C 1
ATOM 1788 O O . GLN A 1 221 ? 16.886 -15.119 -35.854 1.00 70.50 221 GLN A O 1
ATOM 1793 N N . PHE A 1 222 ? 18.245 -15.303 -34.076 1.00 68.62 222 PHE A N 1
ATOM 1794 C CA . PHE A 1 222 ? 18.105 -13.936 -33.589 1.00 68.62 222 PHE A CA 1
ATOM 1795 C C . PHE A 1 222 ? 18.567 -12.929 -34.648 1.00 68.62 222 PHE A C 1
ATOM 1797 O O . PHE A 1 222 ? 17.815 -12.021 -34.996 1.00 68.62 222 PHE A O 1
ATOM 1804 N N . LYS A 1 223 ? 19.735 -13.155 -35.264 1.00 63.56 223 LYS A N 1
ATOM 1805 C CA . LYS A 1 223 ? 20.254 -12.348 -36.379 1.00 63.56 223 LYS A CA 1
ATOM 1806 C C . LYS A 1 223 ? 19.311 -12.370 -37.586 1.00 63.56 223 LYS A C 1
ATOM 1808 O O . LYS A 1 223 ? 18.989 -11.318 -38.132 1.00 63.56 223 LYS A O 1
ATOM 1813 N N . LYS A 1 224 ? 18.796 -13.547 -37.969 1.00 74.00 224 LYS A N 1
ATOM 1814 C CA . LYS A 1 224 ? 17.826 -13.698 -39.069 1.00 74.00 224 LYS A CA 1
ATOM 1815 C C . LYS A 1 224 ? 16.536 -12.912 -38.807 1.00 74.00 224 LYS A C 1
ATOM 1817 O O . LYS A 1 224 ? 16.093 -12.168 -39.680 1.00 74.00 224 LYS A O 1
ATOM 1822 N N . GLN A 1 225 ? 15.965 -13.042 -37.610 1.00 68.94 225 GLN A N 1
ATOM 1823 C CA . GLN A 1 225 ? 14.754 -12.323 -37.197 1.00 68.94 225 GLN A CA 1
ATOM 1824 C C . GLN A 1 225 ? 14.981 -10.806 -37.153 1.00 68.94 225 GLN A C 1
ATOM 1826 O O . GLN A 1 225 ? 14.129 -10.029 -37.586 1.00 68.94 225 GLN A O 1
ATOM 1831 N N . TRP A 1 226 ? 16.154 -10.371 -36.694 1.00 61.97 226 TRP A N 1
ATOM 1832 C CA . TRP A 1 226 ? 16.519 -8.959 -36.624 1.00 61.97 226 TRP A CA 1
ATOM 1833 C C . TRP A 1 226 ? 16.693 -8.326 -38.017 1.00 61.97 226 TRP A C 1
ATOM 1835 O O . TRP A 1 226 ? 16.110 -7.275 -38.296 1.00 61.97 226 TRP A O 1
ATOM 1845 N N . ILE A 1 227 ? 17.377 -9.009 -38.944 1.00 68.50 227 ILE A N 1
ATOM 1846 C CA . ILE A 1 227 ? 17.517 -8.581 -40.350 1.00 68.50 227 ILE A CA 1
ATOM 1847 C C . ILE A 1 227 ? 16.148 -8.525 -41.050 1.00 68.50 227 ILE A C 1
ATOM 1849 O O . ILE A 1 227 ? 15.853 -7.571 -41.774 1.00 68.50 227 ILE A O 1
ATOM 1853 N N . GLN A 1 228 ? 15.279 -9.508 -40.802 1.00 66.81 228 GLN A N 1
ATOM 1854 C CA . GLN A 1 228 ? 13.938 -9.564 -41.389 1.00 66.81 228 GLN A CA 1
ATOM 1855 C C . GLN A 1 228 ? 13.034 -8.426 -40.883 1.00 66.81 228 GLN A C 1
ATOM 1857 O O . GLN A 1 228 ? 12.323 -7.799 -41.671 1.00 66.81 228 GLN A O 1
ATOM 1862 N N . LYS A 1 229 ? 13.132 -8.072 -39.595 1.00 58.91 229 LYS A N 1
ATOM 1863 C CA . LYS A 1 229 ? 12.425 -6.922 -39.006 1.00 58.91 229 LYS A CA 1
ATOM 1864 C C . LYS A 1 229 ? 12.896 -5.583 -39.595 1.00 58.91 229 LYS A C 1
ATOM 1866 O O . LYS A 1 229 ? 12.079 -4.697 -39.843 1.00 58.91 229 LYS A O 1
ATOM 1871 N N . ARG A 1 230 ? 14.191 -5.462 -39.902 1.00 51.88 230 ARG A N 1
ATOM 1872 C CA . ARG A 1 230 ? 14.807 -4.288 -40.547 1.00 51.88 230 ARG A CA 1
ATOM 1873 C C . ARG A 1 230 ? 14.430 -4.150 -42.035 1.00 51.88 230 ARG A C 1
ATOM 1875 O O . ARG A 1 230 ? 14.355 -3.033 -42.544 1.00 51.88 230 ARG A O 1
ATOM 1882 N N . SER A 1 231 ? 14.137 -5.262 -42.718 1.00 48.91 231 SER A N 1
ATOM 1883 C CA . SER A 1 231 ? 13.582 -5.289 -44.084 1.00 48.91 231 SER A CA 1
ATOM 1884 C C . SER A 1 231 ? 12.126 -4.805 -44.139 1.00 48.91 231 SER A C 1
ATOM 1886 O O . SER A 1 231 ? 11.770 -4.037 -45.032 1.00 48.91 231 SER A O 1
ATOM 1888 N N . ASN A 1 232 ? 11.286 -5.193 -43.171 1.00 51.22 232 ASN A N 1
ATOM 1889 C CA . ASN A 1 232 ? 9.877 -4.777 -43.131 1.00 51.22 232 ASN A CA 1
ATOM 1890 C C . ASN A 1 232 ? 9.695 -3.271 -42.874 1.00 51.22 232 ASN A C 1
ATOM 1892 O O . ASN A 1 232 ? 8.830 -2.654 -43.488 1.00 51.22 232 ASN A O 1
ATOM 1896 N N . GLN A 1 233 ? 10.546 -2.650 -42.049 1.00 53.72 233 GLN A N 1
ATOM 1897 C CA . GLN A 1 233 ? 10.491 -1.199 -41.802 1.00 53.72 233 GLN A CA 1
ATOM 1898 C C . GLN A 1 233 ? 10.821 -0.344 -43.036 1.00 53.72 233 GLN A C 1
ATOM 1900 O O . GLN A 1 233 ? 10.426 0.817 -43.100 1.00 53.72 233 GLN A O 1
ATOM 1905 N N . ARG A 1 234 ? 11.521 -0.894 -44.039 1.00 48.62 234 ARG A N 1
ATOM 1906 C CA . ARG A 1 234 ? 11.825 -0.171 -45.286 1.00 48.62 234 ARG A CA 1
ATOM 1907 C C . ARG A 1 234 ? 10.665 -0.179 -46.290 1.00 48.62 234 ARG A C 1
ATOM 1909 O O . ARG A 1 234 ? 10.621 0.705 -47.139 1.00 48.62 234 ARG A O 1
ATOM 1916 N N . HIS A 1 235 ? 9.717 -1.115 -46.182 1.00 46.78 235 HIS A N 1
ATOM 1917 C CA . HIS A 1 235 ? 8.590 -1.236 -47.119 1.00 46.78 235 HIS A CA 1
ATOM 1918 C C . HIS A 1 235 ? 7.319 -0.471 -46.710 1.00 46.78 235 HIS A C 1
ATOM 1920 O O . HIS A 1 235 ? 6.506 -0.172 -47.580 1.00 46.78 235 HIS A O 1
ATOM 1926 N N . GLU A 1 236 ? 7.158 -0.062 -45.447 1.00 39.28 236 GLU A N 1
ATOM 1927 C CA . GLU A 1 236 ? 6.029 0.801 -45.036 1.00 39.28 236 GLU A CA 1
ATOM 1928 C C . GLU A 1 236 ? 6.221 2.291 -45.397 1.00 39.28 236 GLU A C 1
ATOM 1930 O O . GLU A 1 236 ? 5.309 3.099 -45.234 1.00 39.28 236 GLU A O 1
ATOM 1935 N N . GLY A 1 237 ? 7.384 2.672 -45.939 1.00 40.12 237 GLY A N 1
ATOM 1936 C CA . GLY A 1 237 ? 7.745 4.066 -46.225 1.00 40.12 237 GLY A CA 1
ATOM 1937 C C . GLY A 1 237 ? 7.486 4.579 -47.647 1.00 40.12 237 GLY A C 1
ATOM 1938 O O . GLY A 1 237 ? 7.862 5.711 -47.934 1.00 40.12 237 GLY A O 1
ATOM 1939 N N . THR A 1 238 ? 6.894 3.804 -48.564 1.00 42.81 238 THR A N 1
ATOM 1940 C CA . THR A 1 238 ? 6.671 4.261 -49.956 1.00 42.81 238 THR A CA 1
ATOM 1941 C C . THR A 1 238 ? 5.335 3.796 -50.541 1.00 42.81 238 THR A C 1
ATOM 1943 O O . THR A 1 238 ? 5.257 2.953 -51.428 1.00 42.81 238 THR A O 1
ATOM 1946 N N . SER A 1 239 ? 4.244 4.411 -50.088 1.00 44.72 239 SER A N 1
ATOM 1947 C CA . SER A 1 239 ? 3.059 4.604 -50.936 1.00 44.72 239 SER A CA 1
ATOM 1948 C C . SER A 1 239 ? 2.206 5.764 -50.441 1.00 44.72 239 SER A C 1
ATOM 1950 O O . SER A 1 239 ? 1.243 5.577 -49.705 1.00 44.72 239 SER A O 1
ATOM 1952 N N . LYS A 1 240 ? 2.537 6.976 -50.896 1.00 38.56 240 LYS A N 1
ATOM 1953 C CA . LYS A 1 240 ? 1.542 8.013 -51.196 1.00 38.56 240 LYS A CA 1
ATOM 1954 C C . LYS A 1 240 ? 1.965 8.715 -52.482 1.00 38.56 240 LYS A C 1
ATOM 1956 O O . LYS A 1 240 ? 3.008 9.358 -52.531 1.00 38.56 240 LYS A O 1
ATOM 1961 N N . GLY A 1 241 ? 1.175 8.496 -53.531 1.00 32.12 241 GLY A N 1
ATOM 1962 C CA . GLY A 1 241 ? 1.388 9.052 -54.859 1.00 32.12 241 GLY A CA 1
ATOM 1963 C C . GLY A 1 241 ? 1.255 10.573 -54.893 1.00 32.12 241 GLY A C 1
ATOM 1964 O O . GLY A 1 241 ? 0.490 11.165 -54.131 1.00 32.12 241 GLY A O 1
ATOM 1965 N N . LEU A 1 242 ? 1.988 11.193 -55.816 1.00 34.91 242 LEU A N 1
ATOM 1966 C CA . LEU A 1 242 ? 1.717 12.555 -56.259 1.00 34.91 242 LEU A CA 1
ATOM 1967 C C . LEU A 1 242 ? 0.679 12.518 -57.392 1.00 34.91 242 LEU A C 1
ATOM 1969 O O . LEU A 1 242 ? 0.858 11.747 -58.338 1.00 34.91 242 LEU A O 1
ATOM 1973 N N . PRO A 1 243 ? -0.368 13.358 -57.361 1.00 37.12 243 PRO A N 1
ATOM 1974 C CA . PRO A 1 243 ? -1.196 13.577 -58.531 1.00 37.12 243 PRO A CA 1
ATOM 1975 C C . PRO A 1 243 ? -0.517 14.584 -59.468 1.00 37.12 243 PRO A C 1
ATOM 1977 O O . PRO A 1 243 ? -0.143 15.687 -59.066 1.00 37.12 243 PRO A O 1
ATOM 1980 N N . SER A 1 244 ? -0.401 14.181 -60.732 1.00 37.28 244 SER A N 1
ATOM 1981 C CA . SER A 1 244 ? -0.078 15.039 -61.870 1.00 37.28 244 SER A CA 1
ATOM 1982 C C . SER A 1 244 ? -1.126 16.148 -62.026 1.00 37.28 244 SER A C 1
ATOM 1984 O O . SER A 1 244 ? -2.327 15.886 -61.922 1.00 37.28 244 SER A O 1
ATOM 1986 N N . LYS A 1 245 ? -0.686 17.381 -62.297 1.00 37.88 245 LYS A N 1
ATOM 1987 C CA . LYS A 1 245 ? -1.550 18.471 -62.766 1.00 37.88 245 LYS A CA 1
ATOM 1988 C C . LYS A 1 245 ? -0.913 19.167 -63.963 1.00 37.88 245 LYS A C 1
ATOM 1990 O O . LYS A 1 245 ? -0.115 20.085 -63.809 1.00 37.88 245 LYS A O 1
ATOM 1995 N N . ASP A 1 246 ? -1.355 18.755 -65.143 1.00 39.41 246 ASP A N 1
ATOM 1996 C CA . ASP A 1 246 ? -1.439 19.610 -66.320 1.00 39.41 246 ASP A CA 1
ATOM 1997 C C . ASP A 1 246 ? -2.594 20.610 -66.146 1.00 39.41 246 ASP A C 1
ATOM 1999 O O . ASP A 1 246 ? -3.728 20.192 -65.918 1.00 39.41 246 ASP A O 1
ATOM 2003 N N . ALA A 1 247 ? -2.335 21.915 -66.297 1.00 38.50 247 ALA A N 1
ATOM 2004 C CA . ALA A 1 247 ? -3.322 22.896 -66.774 1.00 38.50 247 ALA A CA 1
ATOM 2005 C C . ALA A 1 247 ? -2.676 24.252 -67.135 1.00 38.50 247 ALA A C 1
ATOM 2007 O O . ALA A 1 247 ? -2.392 25.088 -66.284 1.00 38.50 247 ALA A O 1
ATOM 2008 N N . LYS A 1 248 ? -2.474 24.416 -68.446 1.00 38.62 248 LYS A N 1
ATOM 2009 C CA . LYS A 1 248 ? -2.541 25.611 -69.311 1.00 38.62 248 LYS A CA 1
ATOM 2010 C C . LYS A 1 248 ? -2.780 27.007 -68.692 1.00 38.62 248 LYS A C 1
ATOM 2012 O O . LYS A 1 248 ? -3.771 27.238 -68.013 1.00 38.62 248 LYS A O 1
ATOM 2017 N N . TYR A 1 249 ? -1.945 27.944 -69.162 1.00 35.62 249 TYR A N 1
ATOM 2018 C CA . TYR A 1 249 ? -2.247 29.300 -69.663 1.00 35.62 249 TYR A CA 1
ATOM 2019 C C . TYR A 1 249 ? -3.514 30.016 -69.158 1.00 35.62 249 TYR A C 1
ATOM 2021 O O . TYR A 1 249 ? -4.627 29.630 -69.516 1.00 35.62 249 TYR A O 1
ATOM 2029 N N . LYS A 1 250 ? -3.321 31.209 -68.574 1.00 38.06 250 LYS A N 1
ATOM 2030 C CA . LYS A 1 250 ? -3.884 32.454 -69.127 1.00 38.06 250 LYS A CA 1
ATOM 2031 C C . LYS A 1 250 ? -3.161 33.706 -68.615 1.00 38.06 250 LYS A C 1
ATOM 2033 O O . LYS A 1 250 ? -2.910 33.884 -67.432 1.00 38.06 250 LYS A O 1
ATOM 2038 N N . GLU A 1 251 ? -2.845 34.525 -69.600 1.00 39.66 251 GLU A N 1
ATOM 2039 C CA . GLU A 1 251 ? -2.338 35.892 -69.625 1.00 39.66 251 GLU A CA 1
ATOM 2040 C C . GLU A 1 251 ? -3.353 36.887 -69.025 1.00 39.66 251 GLU A C 1
ATOM 2042 O O . GLU A 1 251 ? -4.557 36.647 -69.130 1.00 39.66 251 GLU A O 1
ATOM 2047 N N . THR A 1 252 ? -2.883 37.987 -68.418 1.00 43.50 252 THR A N 1
ATOM 2048 C CA . THR A 1 252 ? -3.298 39.399 -68.649 1.00 43.50 252 THR A CA 1
ATOM 2049 C C . THR A 1 252 ? -3.048 40.321 -67.440 1.00 43.50 252 THR A C 1
ATOM 2051 O O . THR A 1 252 ? -3.464 40.027 -66.327 1.00 43.50 252 THR A O 1
ATOM 2054 N N . HIS A 1 253 ? -2.384 41.447 -67.751 1.00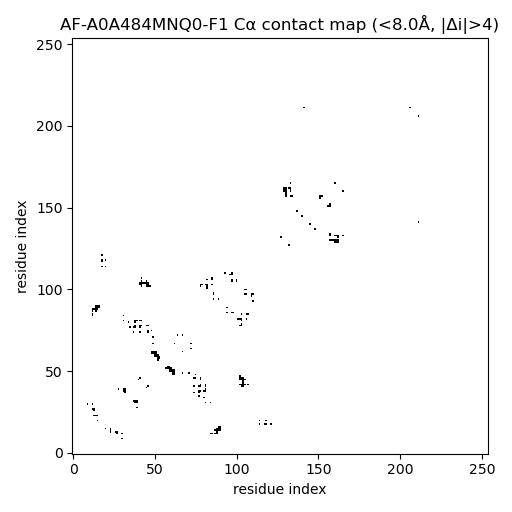 41.78 253 HIS A N 1
ATOM 2055 C CA . HIS A 1 253 ? -2.414 42.813 -67.184 1.00 41.78 253 HIS A CA 1
ATOM 2056 C C . HIS A 1 253 ? -2.446 43.018 -65.656 1.00 41.78 253 HIS A C 1
ATOM 2058 O O . HIS A 1 253 ? -3.338 42.560 -64.956 1.00 41.78 253 HIS A O 1
ATOM 2064 N N . ARG A 1 254 ? -1.539 43.825 -65.096 1.00 42.06 254 ARG A N 1
ATOM 2065 C CA . ARG A 1 254 ? -1.364 45.261 -65.379 1.00 42.06 254 ARG A CA 1
ATOM 2066 C C . ARG A 1 254 ? 0.021 45.745 -64.961 1.00 42.06 254 ARG A C 1
ATOM 2068 O O . ARG A 1 254 ? 0.506 45.250 -63.922 1.00 42.06 254 ARG A O 1
#

Organism: NCBI:txid132261

pLDDT: mean 73.3, std 19.42, range [29.08, 95.56]

Mean predicted aligned error: 19.59 Å

Foldseek 3Di:
DDDDPDPDPLVAQAADDPQPVVVSVVRNLVSLVVVDVLLSVCLVPPQDQDWDADPVRPDIDGDPPVVDDPVNVVNLVSQVVLQVRLCRRYDPVLCVQCVPPSISNVSVVSSVVVNVVVNVVVVVVPDDDQLVVLVVVLVLDDPVCVVVSVVVVVPPCSVVDGPVNSVVVVVVVVVVVVVVVVVPPDDDDDDDDDDDDDDDDDDPPPVPPVVVVVSVVVVVVVVVVVVVVVVVVVVVPDDDDDDDDDDDDDDDDD

Solvent-accessible surface area (backbone atoms only — not comparable to full-atom values): 15664 Å² total; per-residue (Å²): 133,81,85,73,86,7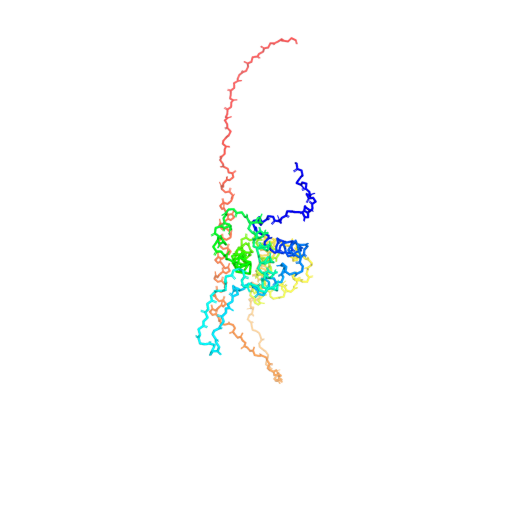3,73,82,61,91,87,54,59,64,67,59,66,79,96,45,55,72,62,42,50,55,53,42,53,54,52,36,43,72,77,30,75,58,20,41,44,19,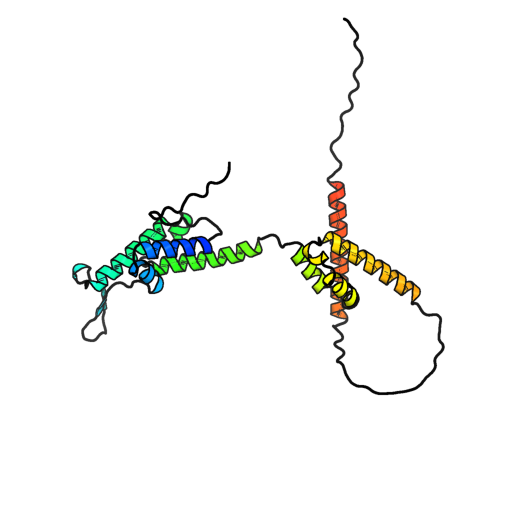40,73,73,43,58,74,86,61,66,44,64,46,99,82,64,83,49,74,43,79,52,58,76,91,73,52,49,74,66,56,49,53,48,50,54,20,23,52,55,34,34,51,43,52,58,66,12,42,46,79,73,58,34,69,77,37,70,84,51,93,28,27,20,57,34,49,50,52,52,50,60,56,44,58,54,49,55,54,53,50,63,67,69,49,80,80,54,48,40,61,51,40,57,49,52,63,67,70,55,60,76,90,46,48,68,55,48,51,51,49,66,70,39,85,50,51,80,78,37,47,55,68,58,51,51,55,52,51,52,50,52,53,52,52,52,53,51,51,56,66,69,63,65,74,79,84,82,86,88,82,88,88,80,92,76,90,80,82,86,81,85,83,73,76,70,50,68,66,57,52,49,51,49,51,50,47,52,52,49,50,51,51,53,51,54,52,54,59,53,54,66,63,65,78,74,75,84,80,84,82,84,87,79,90,78,81,88,83,89,82,88,133

Secondary structure (DSSP, 8-state):
---------TTSPPP--SS-HHHHHHHHHHHHHHH-HHHHHHHHH-----EEE-TTSS-EEEPPGGG--HHHHHHHHHHHHHHHHHHTTS-HHHHHHHTT-SSHHHHHHHHHHHHHHHHHHHHHHSPPPHHHHHHHHHHHS-GGGHHHHHHHHHSGGGGT--HHHHHHHHHHHHHHHHHHHHHTS-----------------------HHHHHHHHHHHHHHHHHHHHHHHHHHHTT---PPPP----------